Protein AF-A0A7S1GFB5-F1 (afdb_monomer_lite)

Secondary structure (DSSP, 8-state):
-------EEEEEEEETTEEEEEEEEE-SS-TT-EEEEEEEE---S-TTS-S--TT-HHHHHHHHHHHHHHHHHHHHHHHHHHHHHHHHHHHHIIIII--S-PPPPHHHHHHHHHTEEEEESTTT-HHHHHHHH---TT--S-HHHHHHHHTTSTTEEEEEEEETTEEEEEEEETTTTEEEEEEEEE-SSTT-EEEEEEEEEEETT---HHHHHHHHHHHHHHHHHHHHHHHHHT-

Radius of gyration: 27.04 Å; chains: 1; bounding box: 64×34×84 Å

Structure (mmCIF, N/CA/C/O backbone):
data_AF-A0A7S1GFB5-F1
#
_entry.id   AF-A0A7S1GFB5-F1
#
loop_
_atom_site.group_PDB
_atom_site.id
_atom_site.type_symbol
_atom_site.label_atom_id
_atom_site.label_alt_id
_atom_site.label_comp_id
_atom_site.label_asym_id
_atom_site.label_entity_id
_atom_site.label_seq_id
_atom_site.pdbx_PDB_ins_code
_atom_site.Cartn_x
_atom_site.Cartn_y
_atom_site.Cartn_z
_atom_site.occupancy
_atom_site.B_iso_or_equiv
_atom_site.auth_seq_id
_atom_site.auth_comp_id
_atom_site.auth_asym_id
_atom_site.auth_atom_id
_atom_site.pdbx_PDB_model_num
ATOM 1 N N . SER A 1 1 ? -39.099 -6.739 9.125 1.00 32.56 1 SER A N 1
ATOM 2 C CA . SER A 1 1 ? -38.400 -8.041 9.127 1.00 32.56 1 SER A CA 1
ATOM 3 C C . SER A 1 1 ? -36.912 -7.762 9.104 1.00 32.56 1 SER A C 1
ATOM 5 O O . SER A 1 1 ? -36.487 -6.934 8.312 1.00 32.56 1 SER A O 1
ATOM 7 N N . GLY A 1 2 ? -36.179 -8.351 10.050 1.00 38.94 2 GLY A N 1
ATOM 8 C CA . GLY A 1 2 ? -34.866 -7.896 10.505 1.00 38.94 2 GLY A CA 1
ATOM 9 C C . GLY A 1 2 ? -33.792 -7.782 9.428 1.00 38.94 2 GLY A C 1
ATOM 10 O O . GLY A 1 2 ? -33.440 -8.765 8.781 1.00 38.94 2 GLY A O 1
ATOM 11 N N . ALA A 1 3 ? -33.222 -6.587 9.313 1.00 33.38 3 ALA A N 1
ATOM 12 C CA . ALA A 1 3 ? -31.816 -6.455 8.985 1.00 33.38 3 ALA A CA 1
ATOM 13 C C . ALA A 1 3 ? -31.079 -6.647 10.313 1.00 33.38 3 ALA A C 1
ATOM 15 O O . ALA A 1 3 ? -31.252 -5.847 11.224 1.00 33.38 3 ALA A O 1
ATOM 16 N N . GLY A 1 4 ? -30.372 -7.767 10.473 1.00 39.41 4 GLY A N 1
ATOM 17 C CA . GLY A 1 4 ? -29.576 -8.019 11.669 1.00 39.41 4 GLY A CA 1
ATOM 18 C C . GLY A 1 4 ? -28.601 -6.867 11.878 1.00 39.41 4 GLY A C 1
ATOM 19 O O . GLY A 1 4 ? -27.673 -6.703 11.084 1.00 39.41 4 GLY A O 1
ATOM 20 N N . GLU A 1 5 ? -28.848 -6.073 12.917 1.00 49.50 5 GLU A N 1
ATOM 21 C CA . GLU A 1 5 ? -27.934 -5.064 13.432 1.00 49.50 5 GLU A CA 1
ATOM 22 C C . GLU A 1 5 ? -26.591 -5.748 13.655 1.00 49.50 5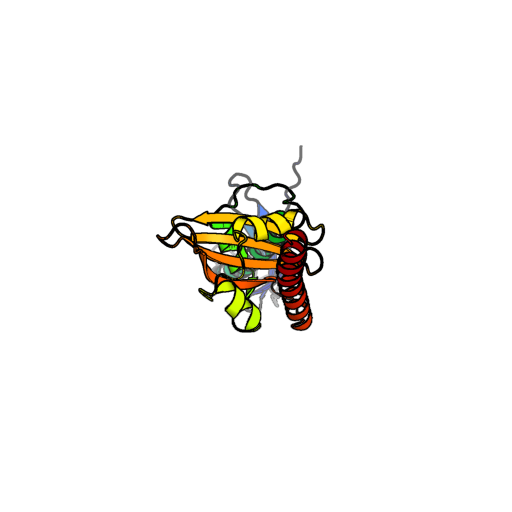 GLU A C 1
ATOM 24 O O . GLU A 1 5 ? -26.445 -6.636 14.501 1.00 49.50 5 GLU A O 1
ATOM 29 N N . LYS A 1 6 ? -25.601 -5.402 12.833 1.00 57.91 6 LYS A N 1
ATOM 30 C CA . LYS A 1 6 ? -24.241 -5.896 13.017 1.00 57.91 6 LYS A CA 1
ATOM 31 C C . LYS A 1 6 ? -23.632 -5.130 14.188 1.00 57.91 6 LYS A C 1
ATOM 33 O O . LYS A 1 6 ? -22.840 -4.216 13.995 1.00 57.91 6 LYS A O 1
ATOM 38 N N . VAL A 1 7 ? -24.048 -5.484 15.400 1.00 55.56 7 VAL A N 1
ATOM 39 C CA . VAL A 1 7 ? -23.370 -5.078 16.627 1.00 55.56 7 VAL A CA 1
ATOM 40 C C . VAL A 1 7 ? -22.075 -5.877 16.692 1.00 55.56 7 VAL A C 1
ATOM 42 O O . VAL A 1 7 ? -22.082 -7.104 16.814 1.00 55.56 7 VAL A O 1
ATOM 45 N N . PHE A 1 8 ? -20.947 -5.189 16.580 1.00 64.38 8 PHE A N 1
ATOM 46 C CA . PHE A 1 8 ? -19.630 -5.786 16.721 1.00 64.38 8 PHE A CA 1
ATOM 47 C C . PHE A 1 8 ? -19.174 -5.602 18.169 1.00 64.38 8 PHE A C 1
ATOM 49 O O . PHE A 1 8 ? -19.011 -4.484 18.660 1.00 64.38 8 PHE A O 1
ATOM 56 N N . ALA A 1 9 ? -18.974 -6.708 18.883 1.00 59.81 9 ALA A N 1
ATOM 57 C CA . ALA A 1 9 ? -18.383 -6.655 20.213 1.00 59.81 9 ALA A CA 1
ATOM 58 C C . ALA A 1 9 ? -16.900 -6.268 20.088 1.00 59.81 9 ALA A C 1
ATOM 60 O O . ALA A 1 9 ? -16.113 -7.006 19.497 1.00 59.81 9 ALA A O 1
ATOM 61 N N . CYS A 1 10 ? -16.512 -5.131 20.671 1.00 64.19 10 CYS A N 1
ATOM 62 C CA . CYS A 1 10 ? -15.117 -4.684 20.714 1.00 64.19 10 CYS A CA 1
ATOM 63 C C . CYS A 1 10 ? -14.318 -5.397 21.829 1.00 64.19 10 CYS A C 1
ATOM 65 O O . CYS A 1 10 ? -13.096 -5.274 21.906 1.00 64.19 10 CYS A O 1
ATOM 67 N N . GLY A 1 11 ? -15.002 -6.185 22.669 1.00 72.25 11 GLY A N 1
ATOM 68 C CA . GLY A 1 11 ? -14.407 -7.020 23.710 1.00 72.25 11 GLY A CA 1
ATOM 69 C C . GLY A 1 11 ? -14.382 -6.357 25.088 1.00 72.25 11 GLY A C 1
ATOM 70 O O . GLY A 1 11 ? -15.061 -5.361 25.339 1.00 72.25 11 GLY A O 1
ATOM 71 N N . LEU A 1 12 ? -13.626 -6.961 26.008 1.00 78.62 12 LEU A N 1
ATOM 72 C CA . LEU A 1 12 ? -13.413 -6.445 27.360 1.00 78.62 12 LEU A CA 1
ATOM 73 C C . LEU A 1 12 ? -12.183 -5.527 27.371 1.00 78.62 12 LEU A C 1
ATOM 75 O O . LEU A 1 12 ? -11.073 -5.981 27.094 1.00 78.62 12 LEU A O 1
ATOM 79 N N . LEU A 1 13 ? -12.370 -4.261 27.735 1.00 76.06 13 LEU A N 1
ATOM 80 C CA . LEU A 1 13 ? -11.308 -3.272 27.898 1.00 76.06 13 LEU A CA 1
ATOM 81 C C . LEU A 1 13 ? -11.118 -2.926 29.378 1.00 76.06 13 LEU A C 1
ATOM 83 O O . LEU A 1 13 ? -12.070 -2.880 30.159 1.00 76.06 13 LEU A O 1
ATOM 87 N N . LYS A 1 14 ? -9.867 -2.660 29.766 1.00 77.12 14 LYS A N 1
ATOM 88 C CA . LYS A 1 14 ? -9.547 -2.090 31.080 1.00 77.12 14 LYS A CA 1
ATOM 89 C C . LYS A 1 14 ? -9.455 -0.577 30.960 1.00 77.12 14 LYS A C 1
ATOM 91 O O . LYS A 1 14 ? -8.570 -0.075 30.275 1.00 77.12 14 LYS A O 1
ATOM 96 N N . ILE A 1 15 ? -10.347 0.133 31.640 1.00 72.31 15 ILE A N 1
ATOM 97 C CA . ILE A 1 15 ? -10.505 1.584 31.527 1.00 72.31 15 ILE A CA 1
ATOM 98 C C . ILE A 1 15 ? -10.449 2.183 32.924 1.00 72.31 15 ILE A C 1
ATOM 100 O O . ILE A 1 15 ? -11.293 1.871 33.756 1.00 72.31 15 ILE A O 1
ATOM 104 N N . ALA A 1 16 ? -9.414 2.979 33.210 1.00 70.81 16 ALA A N 1
ATOM 105 C CA . ALA A 1 16 ? -9.185 3.568 34.536 1.00 70.81 16 ALA A CA 1
ATOM 106 C C . ALA A 1 16 ? -9.268 2.547 35.702 1.00 70.81 16 ALA A C 1
ATOM 108 O O . ALA A 1 16 ? -9.750 2.848 36.788 1.00 70.81 16 ALA A O 1
ATOM 109 N N . GLY A 1 17 ? -8.818 1.305 35.470 1.00 71.38 17 GLY A N 1
ATOM 110 C CA . GLY A 1 17 ? -8.880 0.212 36.453 1.00 71.38 17 GLY A CA 1
ATOM 111 C C . GLY A 1 17 ? -10.217 -0.543 36.514 1.00 71.38 17 GLY A C 1
ATOM 112 O O . GLY A 1 17 ? -10.296 -1.569 37.189 1.00 71.38 17 GLY A O 1
ATOM 113 N N . LEU A 1 18 ? -11.236 -0.099 35.775 1.00 74.31 18 LEU A N 1
ATOM 114 C CA . LEU A 1 18 ? -12.535 -0.756 35.640 1.00 74.31 18 LEU A CA 1
ATOM 115 C C . LEU A 1 18 ? -12.542 -1.730 34.460 1.00 74.31 18 LEU A C 1
ATOM 117 O O . LEU A 1 18 ? -11.816 -1.554 33.480 1.00 74.31 18 LEU A O 1
ATOM 121 N N . SER A 1 19 ? -13.351 -2.783 34.570 1.00 81.62 19 SER A N 1
ATOM 122 C CA . SER A 1 19 ? -13.569 -3.738 33.481 1.00 81.62 19 SER A CA 1
ATOM 123 C C . SER A 1 19 ? -14.830 -3.339 32.725 1.00 81.62 19 SER A C 1
ATOM 125 O O . SER A 1 19 ? -15.936 -3.461 33.253 1.00 81.62 19 SER A O 1
ATOM 127 N N . CYS A 1 20 ? -14.645 -2.858 31.500 1.00 80.00 20 CYS A N 1
ATOM 128 C CA . CYS A 1 20 ? -15.711 -2.348 30.652 1.00 80.00 20 CYS A CA 1
ATOM 129 C C . CYS A 1 20 ? -15.860 -3.242 29.424 1.00 80.00 20 CYS A C 1
ATOM 131 O O . CYS A 1 20 ? -14.892 -3.486 28.705 1.00 80.00 20 CYS A O 1
ATOM 133 N N . GLN A 1 21 ? -17.066 -3.731 29.171 1.00 83.38 21 GLN A N 1
ATOM 134 C CA . GLN A 1 21 ? -17.395 -4.409 27.929 1.00 83.38 21 GLN A CA 1
ATOM 135 C C . GLN A 1 21 ? -17.927 -3.385 26.933 1.00 83.38 21 GLN A C 1
ATOM 137 O O . GLN A 1 21 ? -18.848 -2.637 27.254 1.00 83.38 21 GLN A O 1
ATOM 142 N N . VAL A 1 22 ? -17.324 -3.333 25.747 1.00 79.75 22 VAL A N 1
ATOM 143 C CA . VAL A 1 22 ? -17.649 -2.322 24.739 1.00 79.75 22 VAL A CA 1
ATOM 144 C C . VAL A 1 22 ? -18.284 -2.965 23.515 1.00 79.75 22 VAL A C 1
ATOM 146 O O . VAL A 1 22 ? -17.783 -3.962 22.984 1.00 79.75 22 VAL A O 1
ATOM 149 N N . PHE A 1 23 ? -19.369 -2.361 23.049 1.00 82.12 23 PHE A N 1
ATOM 150 C CA . PHE A 1 23 ? -20.106 -2.752 21.856 1.00 82.12 23 PHE A CA 1
ATOM 151 C C . PHE A 1 23 ? -20.138 -1.575 20.889 1.00 82.12 23 PHE A C 1
ATOM 153 O O . PHE A 1 23 ? -20.356 -0.441 21.307 1.00 82.12 23 PHE A O 1
ATOM 160 N N . VAL A 1 24 ? -19.911 -1.850 19.608 1.00 79.44 24 VAL A N 1
ATOM 161 C CA . VAL A 1 24 ? -19.966 -0.844 18.548 1.00 79.44 24 VAL A CA 1
ATOM 162 C C . VAL A 1 24 ? -21.021 -1.267 17.539 1.00 79.44 24 VAL A C 1
ATOM 164 O O . VAL A 1 24 ? -21.005 -2.405 17.065 1.00 79.44 24 VAL A O 1
ATOM 167 N N . ALA A 1 25 ? -21.926 -0.359 17.205 1.00 82.31 25 ALA A N 1
ATOM 168 C CA . ALA A 1 25 ? -22.934 -0.549 16.173 1.00 82.31 25 ALA A CA 1
ATOM 169 C C . ALA A 1 25 ? -22.821 0.556 15.119 1.00 82.31 25 ALA A C 1
ATOM 171 O O . ALA A 1 25 ? -22.315 1.645 15.392 1.00 82.31 25 ALA A O 1
ATOM 172 N N . ALA A 1 26 ? -23.270 0.271 13.900 1.00 79.94 26 ALA A N 1
ATOM 173 C CA . ALA A 1 26 ? -23.490 1.325 12.918 1.00 79.94 26 ALA A CA 1
ATOM 174 C C . ALA A 1 26 ? -24.717 2.140 13.339 1.00 79.94 26 ALA A C 1
ATOM 176 O O . ALA A 1 26 ? -25.721 1.551 13.736 1.00 79.94 26 ALA A O 1
ATOM 177 N N . HIS A 1 27 ? -24.635 3.467 13.247 1.00 81.00 27 HIS A N 1
ATOM 178 C CA . HIS A 1 27 ? -25.784 4.323 13.521 1.00 81.00 27 HIS A CA 1
ATOM 179 C C . HIS A 1 27 ? -26.875 4.081 12.469 1.00 81.00 27 HIS A C 1
ATOM 181 O O . HIS A 1 27 ? -26.584 4.029 11.274 1.00 81.00 27 HIS A O 1
ATOM 187 N N . GLU A 1 28 ? -28.135 3.965 12.890 1.00 75.00 28 GLU A N 1
ATOM 188 C CA . GLU A 1 28 ? -29.228 3.533 12.001 1.00 75.00 28 GLU A CA 1
ATOM 189 C C . GLU A 1 28 ? -29.488 4.482 10.821 1.00 75.00 28 GLU A C 1
ATOM 191 O O . GLU A 1 28 ? -29.970 4.060 9.771 1.00 75.00 28 GLU A O 1
ATOM 196 N N . THR A 1 29 ? -29.200 5.775 10.995 1.00 78.25 29 THR A N 1
ATOM 197 C CA . THR A 1 29 ? -29.567 6.827 10.028 1.00 78.25 29 THR A CA 1
ATOM 198 C C . THR A 1 29 ? -28.392 7.633 9.481 1.00 78.25 29 THR A C 1
ATOM 200 O O . THR A 1 29 ? -28.586 8.455 8.588 1.00 78.25 29 THR A O 1
ATOM 203 N N . ILE A 1 30 ? -27.180 7.433 10.008 1.00 78.31 30 ILE A N 1
ATOM 204 C CA . ILE A 1 30 ? -25.999 8.217 9.629 1.00 78.31 30 ILE A CA 1
ATOM 205 C C . ILE A 1 30 ? -24.889 7.238 9.265 1.00 78.31 30 ILE A C 1
ATOM 207 O O . ILE A 1 30 ? -24.228 6.691 10.142 1.00 78.31 30 ILE A O 1
ATOM 211 N N . ASP A 1 31 ? -24.653 7.065 7.967 1.00 73.12 31 ASP A N 1
ATOM 212 C CA . ASP A 1 31 ? -23.697 6.080 7.439 1.00 73.12 31 ASP A CA 1
ATOM 213 C C . ASP A 1 31 ? -22.255 6.287 7.931 1.00 73.12 31 ASP A C 1
ATOM 215 O O . ASP A 1 31 ? -21.464 5.347 7.989 1.00 73.12 31 ASP A O 1
ATOM 219 N N . SER A 1 32 ? -21.896 7.522 8.287 1.00 73.56 32 SER A N 1
ATOM 220 C CA . SER A 1 32 ? -20.567 7.879 8.790 1.00 73.56 32 SER A CA 1
ATOM 221 C C . SER A 1 32 ? -20.450 7.840 10.316 1.00 73.56 32 SER A C 1
ATOM 223 O O . SER A 1 32 ? -19.412 8.241 10.841 1.00 73.56 32 SER A O 1
ATOM 225 N N . ALA A 1 33 ? -21.500 7.431 11.035 1.00 76.38 33 ALA A N 1
ATOM 226 C CA . ALA A 1 33 ? -21.520 7.427 12.491 1.00 76.38 33 ALA A CA 1
ATOM 227 C C . ALA A 1 33 ? -21.548 6.007 13.061 1.00 76.38 33 ALA A C 1
ATOM 229 O O . ALA A 1 33 ? -22.158 5.083 12.520 1.00 76.38 33 ALA A O 1
ATOM 230 N N . LEU A 1 34 ? -20.878 5.862 14.199 1.00 77.00 34 LEU A N 1
ATOM 231 C CA . LEU A 1 34 ? -20.849 4.641 14.985 1.00 77.00 34 LEU A CA 1
ATOM 232 C C . LEU A 1 34 ? -21.398 4.943 16.373 1.00 77.00 34 LEU A C 1
ATOM 234 O O . LEU A 1 34 ? -21.048 5.955 16.982 1.00 77.00 34 LEU A O 1
ATOM 238 N N . GLU A 1 35 ? -22.235 4.047 16.870 1.00 80.56 35 GLU A N 1
ATOM 239 C CA . GLU A 1 35 ? -22.747 4.074 18.232 1.00 80.56 35 GLU A CA 1
ATOM 240 C C . GLU A 1 35 ? -21.880 3.185 19.114 1.00 80.56 35 GLU A C 1
ATOM 242 O O . GLU A 1 35 ? -21.547 2.055 18.748 1.00 80.56 35 GLU A O 1
ATOM 247 N N . VAL A 1 36 ? -21.504 3.698 20.284 1.00 77.62 36 VAL A N 1
ATOM 248 C CA . VAL A 1 36 ? -20.642 2.997 21.236 1.00 77.62 36 VAL A CA 1
ATOM 249 C C . VAL A 1 36 ? -21.407 2.793 22.534 1.00 77.62 36 VAL A C 1
ATOM 251 O O . VAL A 1 36 ? -21.746 3.752 23.223 1.00 77.62 36 VAL A O 1
ATOM 254 N N . PHE A 1 37 ? -21.635 1.533 22.892 1.00 80.12 37 PHE A N 1
ATOM 255 C CA . PHE A 1 37 ? -22.266 1.142 24.148 1.00 80.12 37 PHE A CA 1
ATOM 256 C C . PHE A 1 37 ? -21.216 0.564 25.089 1.00 80.12 37 PHE A C 1
ATOM 258 O O . PHE A 1 37 ? -20.415 -0.289 24.699 1.00 80.12 37 PHE A O 1
ATOM 265 N N . ILE A 1 38 ? -21.224 1.012 26.343 1.00 77.12 38 ILE A N 1
ATOM 266 C CA . ILE A 1 38 ? -20.243 0.601 27.348 1.00 77.12 38 ILE A CA 1
ATOM 267 C C . ILE A 1 38 ? -20.979 0.022 28.549 1.00 77.12 38 ILE A C 1
ATOM 269 O O . ILE A 1 38 ? -21.753 0.708 29.212 1.00 77.12 38 ILE A O 1
ATOM 273 N N . LEU A 1 39 ? -20.694 -1.238 28.857 1.00 79.06 39 LEU A N 1
ATOM 274 C CA . LEU A 1 39 ? -21.142 -1.899 30.072 1.00 79.06 39 LEU A CA 1
ATOM 275 C C . LEU A 1 39 ? -19.974 -1.967 31.056 1.00 79.06 39 LEU A C 1
ATOM 277 O O . LEU A 1 39 ? -19.050 -2.761 30.888 1.00 79.06 39 LEU A O 1
ATOM 281 N N . CYS A 1 40 ? -20.006 -1.133 32.090 1.00 75.00 40 CYS A N 1
ATOM 282 C CA . CYS A 1 40 ? -19.005 -1.142 33.151 1.00 75.00 40 CYS A CA 1
ATOM 283 C C . CYS A 1 40 ? -19.453 -2.051 34.300 1.00 75.00 40 CYS A C 1
ATOM 285 O O . CYS A 1 40 ? -20.526 -1.855 34.868 1.00 75.00 40 CYS A O 1
ATOM 287 N N . MET A 1 41 ? -18.622 -3.031 34.665 1.00 71.31 41 MET A N 1
ATOM 288 C CA . MET A 1 41 ? -18.843 -3.844 35.860 1.00 71.31 41 MET A CA 1
ATOM 289 C C . MET A 1 41 ? -17.943 -3.363 36.995 1.00 71.31 41 MET A C 1
ATOM 291 O O . MET A 1 41 ? -16.714 -3.397 36.890 1.00 71.31 41 MET A O 1
ATOM 295 N N . THR A 1 42 ? -18.550 -2.978 38.115 1.00 67.12 42 THR A N 1
ATOM 296 C CA . THR A 1 42 ? -17.840 -2.619 39.346 1.00 67.12 42 THR A CA 1
ATOM 297 C C . THR A 1 42 ? -18.156 -3.641 40.440 1.00 67.12 42 THR A C 1
ATOM 299 O O . THR A 1 42 ? -19.281 -4.125 40.563 1.00 67.12 42 THR A O 1
ATOM 302 N N . LYS A 1 43 ? -17.149 -4.034 41.231 1.00 60.91 43 LYS A N 1
ATOM 303 C CA . LYS A 1 43 ? -17.367 -4.884 42.410 1.00 60.91 43 LYS A CA 1
ATOM 304 C C . LYS A 1 43 ? -17.777 -3.988 43.575 1.00 60.91 43 LYS A C 1
ATOM 306 O O . LYS A 1 43 ? -16.923 -3.353 44.183 1.00 60.91 43 LYS A O 1
ATOM 311 N N . GLY A 1 44 ? -19.070 -3.930 43.874 1.00 53.53 44 GLY A N 1
ATOM 312 C CA . GLY A 1 44 ? -19.555 -3.356 45.127 1.00 53.53 44 GLY A CA 1
ATOM 313 C C . GLY A 1 44 ? -19.481 -4.391 46.251 1.00 53.53 44 GLY A C 1
ATOM 314 O O . GLY A 1 44 ? -19.992 -5.495 46.096 1.00 53.53 44 GLY A O 1
ATOM 315 N N . GLU A 1 45 ? -18.891 -4.044 47.398 1.00 47.75 45 GLU A N 1
ATOM 316 C CA . GLU A 1 45 ? -18.930 -4.889 48.610 1.00 47.75 45 GLU A CA 1
ATOM 317 C C . GLU A 1 45 ? -20.343 -4.999 49.220 1.00 47.75 45 GLU A C 1
ATOM 319 O O . GLU A 1 45 ? -20.580 -5.820 50.104 1.00 47.75 45 GLU A O 1
ATOM 324 N N . ARG A 1 46 ? -21.303 -4.190 48.749 1.00 41.19 46 ARG A N 1
ATOM 325 C CA . ARG A 1 46 ? -22.707 -4.202 49.174 1.00 41.19 46 ARG A CA 1
ATOM 326 C C . ARG A 1 46 ? -23.621 -4.040 47.965 1.00 41.19 46 ARG A C 1
ATOM 328 O O . ARG A 1 46 ? -23.628 -2.992 47.321 1.00 41.19 46 ARG A O 1
ATOM 335 N N . VAL A 1 47 ? -24.389 -5.089 47.682 1.00 41.81 47 VAL A N 1
ATOM 336 C CA . VAL A 1 47 ? -25.349 -5.169 46.568 1.00 41.81 47 VAL A CA 1
ATOM 337 C C . VAL A 1 47 ? -26.521 -4.186 46.755 1.00 41.81 47 VAL A C 1
ATOM 339 O O . VAL A 1 47 ? -27.095 -3.734 45.772 1.00 41.81 47 VAL A O 1
ATOM 342 N N . ASP A 1 48 ? -26.793 -3.748 47.991 1.00 39.56 48 ASP A N 1
ATOM 343 C CA . ASP A 1 48 ? -27.966 -2.922 48.331 1.00 39.56 48 ASP A CA 1
ATOM 344 C C . ASP A 1 48 ? -27.756 -1.395 48.259 1.00 39.56 48 ASP A C 1
ATOM 346 O O . ASP A 1 48 ? -28.695 -0.638 48.490 1.00 39.56 48 ASP A O 1
ATOM 350 N N . THR A 1 49 ? -26.553 -0.898 47.945 1.00 40.97 49 THR A N 1
ATOM 351 C CA . THR A 1 49 ? -26.260 0.559 47.964 1.00 40.97 49 THR A CA 1
ATOM 352 C C . THR A 1 49 ? -25.959 1.188 46.607 1.00 40.97 49 THR A C 1
ATOM 354 O O . THR A 1 49 ? -25.763 2.397 46.537 1.00 40.97 49 THR A O 1
ATOM 357 N N . TYR A 1 50 ? -25.963 0.409 45.526 1.00 44.00 50 TYR A N 1
ATOM 358 C CA . TYR A 1 50 ? -25.805 0.930 44.164 1.00 44.00 50 TYR A CA 1
ATOM 359 C C . TYR A 1 50 ? -26.986 0.528 43.277 1.00 44.00 50 TYR A C 1
ATOM 361 O O . TYR A 1 50 ? -26.820 0.111 42.136 1.00 44.00 50 TYR A O 1
ATOM 369 N N . VAL A 1 51 ? -28.210 0.726 43.773 1.00 45.91 51 VAL A N 1
ATOM 370 C CA . VAL A 1 51 ? -29.233 1.249 42.863 1.00 45.91 51 VAL A CA 1
ATOM 371 C C . VAL A 1 51 ? -28.728 2.646 42.531 1.00 45.91 51 VAL A C 1
ATOM 373 O O . VAL A 1 51 ? -28.698 3.499 43.416 1.00 45.91 51 VAL A O 1
ATOM 376 N N . ALA A 1 52 ? -28.179 2.841 41.332 1.00 50.56 52 ALA A N 1
ATOM 377 C CA . ALA A 1 52 ? -27.695 4.142 40.896 1.00 50.56 52 ALA A CA 1
ATOM 378 C C . ALA A 1 52 ? -28.861 5.131 41.000 1.00 50.56 52 ALA A C 1
ATOM 380 O O . ALA A 1 52 ? -29.762 5.136 40.167 1.00 50.56 52 ALA A O 1
ATOM 381 N N . VAL A 1 53 ? -28.889 5.905 42.085 1.00 51.91 53 VAL A N 1
ATOM 382 C CA . VAL A 1 53 ? -29.814 7.020 42.224 1.00 51.91 53 VAL A CA 1
ATOM 383 C C . VAL A 1 53 ? -29.412 7.998 41.131 1.00 51.91 53 VAL A C 1
ATOM 385 O O . VAL A 1 53 ? -28.272 8.469 41.112 1.00 51.91 53 VAL A O 1
ATOM 388 N N . GLU A 1 54 ? -30.319 8.235 40.191 1.00 56.53 54 GLU A N 1
ATOM 389 C CA . GLU A 1 54 ? -30.170 9.268 39.171 1.00 56.53 54 GLU A CA 1
ATOM 390 C C . GLU A 1 54 ? -29.790 10.594 39.863 1.00 56.53 54 GLU A C 1
ATOM 392 O O . GLU A 1 54 ? -30.413 10.976 40.856 1.00 56.53 54 GLU A O 1
ATOM 397 N N . GLY A 1 55 ? -28.704 11.240 39.422 1.00 59.22 55 GLY A N 1
ATOM 398 C CA . GLY A 1 55 ? -28.128 12.424 40.083 1.00 59.22 55 GLY A CA 1
ATOM 399 C C . GLY A 1 55 ? -27.053 12.149 41.149 1.00 59.22 55 GLY A C 1
ATOM 400 O O . GLY A 1 55 ? -26.629 13.062 41.862 1.00 59.22 55 GLY A O 1
ATOM 401 N N . SER A 1 56 ? -26.595 10.902 41.316 1.00 66.25 56 SER A N 1
ATOM 402 C CA . SER A 1 56 ? -25.440 10.608 42.173 1.00 66.25 56 SER A CA 1
ATOM 403 C C . SER A 1 56 ? -24.151 11.159 41.561 1.00 66.25 56 SER A C 1
ATOM 405 O O . SER A 1 56 ? -23.618 10.592 40.608 1.00 66.25 56 SER A O 1
ATOM 407 N N . LEU A 1 57 ? -23.576 12.186 42.194 1.00 68.94 57 LEU A N 1
ATOM 408 C CA . LEU A 1 57 ? -22.295 12.797 41.801 1.00 68.94 57 LEU A CA 1
ATOM 409 C C . LEU A 1 57 ? -21.147 11.783 41.648 1.00 68.94 57 LEU A C 1
ATOM 411 O O . LEU A 1 57 ? -20.202 12.010 40.897 1.00 68.94 57 LEU A O 1
ATOM 415 N N . PHE A 1 58 ? -21.184 10.672 42.389 1.00 70.12 58 PHE A N 1
ATOM 416 C CA . PHE A 1 58 ? -20.171 9.623 42.279 1.00 70.12 58 PHE A CA 1
ATOM 417 C C . PHE A 1 58 ? -20.377 8.757 41.031 1.00 70.12 58 PHE A C 1
ATOM 419 O O . PHE A 1 58 ? -19.404 8.429 40.355 1.00 70.12 58 PHE A O 1
ATOM 426 N N . ALA A 1 59 ? -21.629 8.410 40.718 1.00 67.19 59 ALA A N 1
ATOM 427 C CA . ALA A 1 59 ? -21.962 7.678 39.500 1.00 67.19 59 ALA A CA 1
ATOM 428 C C . ALA A 1 59 ? -21.679 8.534 38.259 1.00 67.19 59 ALA A C 1
ATOM 430 O O . ALA A 1 59 ? -21.042 8.043 37.336 1.00 67.19 59 ALA A O 1
ATOM 431 N N . GLU A 1 60 ? -22.047 9.819 38.286 1.00 71.75 60 GLU A N 1
ATOM 432 C CA . GLU A 1 60 ? -21.754 10.782 37.215 1.00 71.75 60 GLU A CA 1
ATOM 433 C C . GLU A 1 60 ? -20.250 10.879 36.938 1.00 71.75 60 GLU A C 1
ATOM 435 O O . GLU A 1 60 ? -19.824 10.671 35.809 1.00 71.75 60 GLU A O 1
ATOM 440 N N . ARG A 1 61 ? -19.415 11.046 37.973 1.00 74.12 61 ARG A N 1
ATOM 441 C CA . ARG A 1 61 ? -17.950 11.091 37.802 1.00 74.12 61 ARG A CA 1
ATOM 442 C C . ARG A 1 61 ? -17.358 9.800 37.237 1.00 74.12 61 ARG A C 1
ATOM 444 O O . ARG A 1 61 ? -16.401 9.857 36.470 1.00 74.12 61 ARG A O 1
ATOM 451 N N . ILE A 1 62 ? -17.876 8.636 37.636 1.00 75.38 62 ILE A N 1
ATOM 452 C CA . ILE A 1 62 ? -17.440 7.357 37.055 1.00 75.38 62 ILE A CA 1
ATOM 453 C C . ILE A 1 62 ? -17.860 7.282 35.589 1.00 75.38 62 ILE A C 1
ATOM 455 O O . ILE A 1 62 ? -17.050 6.873 34.761 1.00 75.38 62 ILE A O 1
ATOM 459 N N . CYS A 1 63 ? -19.092 7.679 35.270 1.00 75.06 63 CYS A N 1
ATOM 460 C CA . CYS A 1 63 ? -19.584 7.726 33.900 1.00 75.06 63 CYS A CA 1
ATOM 461 C C . CYS A 1 63 ? -18.725 8.649 33.032 1.00 75.06 63 CYS A C 1
ATOM 463 O O . CYS A 1 63 ? -18.306 8.205 31.970 1.00 75.06 63 CYS A O 1
ATOM 465 N N . ASP A 1 64 ? -18.384 9.853 33.497 1.00 78.06 64 ASP A N 1
ATOM 466 C CA . ASP A 1 64 ? -17.540 10.806 32.763 1.00 78.06 64 ASP A CA 1
ATOM 467 C C . ASP A 1 64 ? -16.167 10.207 32.434 1.00 78.06 64 ASP A C 1
ATOM 469 O O . ASP A 1 64 ? -15.739 10.196 31.279 1.00 78.06 64 ASP A O 1
ATOM 473 N N . VAL A 1 65 ? -15.499 9.624 33.438 1.00 79.25 65 VAL A N 1
ATOM 474 C CA . VAL A 1 65 ? -14.187 8.983 33.258 1.00 79.25 65 VAL A CA 1
ATOM 475 C C . VAL A 1 65 ? -14.290 7.776 32.328 1.00 79.25 65 VAL A C 1
ATOM 477 O O . VAL A 1 65 ? -13.458 7.594 31.442 1.00 79.25 65 VAL A O 1
ATOM 480 N N . VAL A 1 66 ? -15.300 6.923 32.502 1.00 76.75 66 VAL A N 1
ATOM 481 C CA . VAL A 1 66 ? -15.485 5.765 31.623 1.00 76.75 66 VAL A CA 1
ATOM 482 C C . VAL A 1 66 ? -15.756 6.226 30.195 1.00 76.75 66 VAL A C 1
ATOM 484 O O . VAL A 1 66 ? -15.158 5.665 29.281 1.00 76.75 66 VAL A O 1
ATOM 487 N N . LEU A 1 67 ? -16.593 7.242 29.988 1.00 77.56 67 LEU A N 1
ATOM 488 C CA . LEU A 1 67 ? -16.948 7.764 28.672 1.00 77.5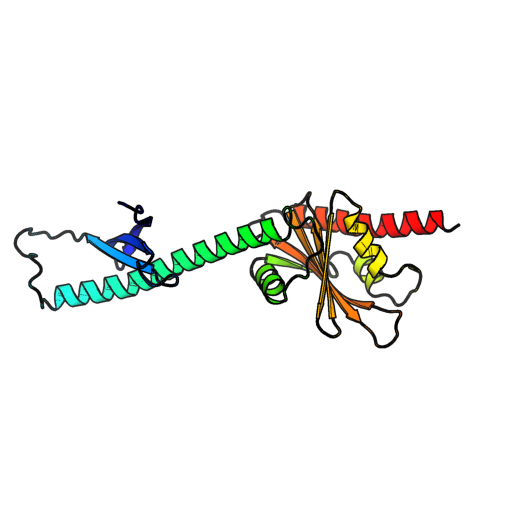6 67 LEU A CA 1
ATOM 489 C C . LEU A 1 67 ? -15.717 8.319 27.942 1.00 77.56 67 LEU A C 1
ATOM 491 O O . LEU A 1 67 ? -15.401 7.847 26.851 1.00 77.56 67 LEU A O 1
ATOM 495 N N . GLU A 1 68 ? -14.980 9.242 28.564 1.00 80.06 68 GLU A N 1
ATOM 496 C CA . GLU A 1 68 ? -13.810 9.898 27.960 1.00 80.06 68 GLU A CA 1
ATOM 497 C C . GLU A 1 68 ? -12.737 8.880 27.533 1.00 80.06 68 GLU A C 1
ATOM 499 O O . GLU A 1 68 ? -12.251 8.874 26.392 1.00 80.06 68 GLU A O 1
ATOM 504 N N . TYR A 1 69 ? -12.395 7.956 28.434 1.00 79.00 69 TYR A N 1
ATOM 505 C CA . TYR A 1 69 ? -11.375 6.950 28.153 1.00 79.00 69 TYR A CA 1
ATOM 506 C C . TYR A 1 69 ? -11.863 5.882 27.169 1.00 79.00 69 TYR A C 1
ATOM 508 O O . TYR A 1 69 ? -11.068 5.399 26.359 1.00 79.00 69 TYR A O 1
ATOM 516 N N . SER A 1 70 ? -13.147 5.508 27.212 1.00 76.50 70 SER A N 1
ATOM 517 C CA . SER A 1 70 ? -13.716 4.544 26.263 1.00 76.50 70 SER A CA 1
ATOM 518 C C . SER A 1 70 ? -13.744 5.108 24.856 1.00 76.50 70 SER A C 1
ATOM 520 O O . SER A 1 70 ? -13.324 4.408 23.941 1.00 76.50 70 SER A O 1
ATOM 522 N N . MET A 1 71 ? -14.169 6.362 24.676 1.00 78.50 71 MET A N 1
ATOM 523 C CA . MET A 1 71 ? -14.173 7.011 23.363 1.00 78.50 71 MET A CA 1
ATOM 524 C C . MET A 1 71 ? -12.772 7.004 22.755 1.00 78.50 71 MET A C 1
ATOM 526 O O . MET A 1 71 ? -12.587 6.510 21.646 1.00 78.50 71 MET A O 1
ATOM 530 N N . THR A 1 72 ? -11.768 7.422 23.529 1.00 81.75 72 THR A N 1
ATOM 531 C CA . THR A 1 72 ? -10.369 7.433 23.082 1.00 81.75 72 THR A CA 1
ATOM 532 C C . THR A 1 72 ? -9.859 6.028 22.736 1.00 81.75 72 THR A C 1
ATOM 534 O O . THR A 1 72 ? -9.148 5.833 21.748 1.00 81.75 72 THR A O 1
ATOM 537 N N . ALA A 1 73 ? -10.176 5.023 23.558 1.00 79.56 73 ALA A N 1
ATOM 538 C CA . ALA A 1 73 ? -9.739 3.648 23.325 1.00 79.56 73 ALA A CA 1
ATOM 539 C C . ALA A 1 73 ? -10.401 3.041 22.078 1.00 79.56 73 ALA A C 1
ATOM 541 O O . ALA A 1 73 ? -9.723 2.416 21.262 1.00 79.56 73 ALA A O 1
ATOM 542 N N . VAL A 1 74 ? -11.706 3.251 21.914 1.00 77.88 74 VAL A 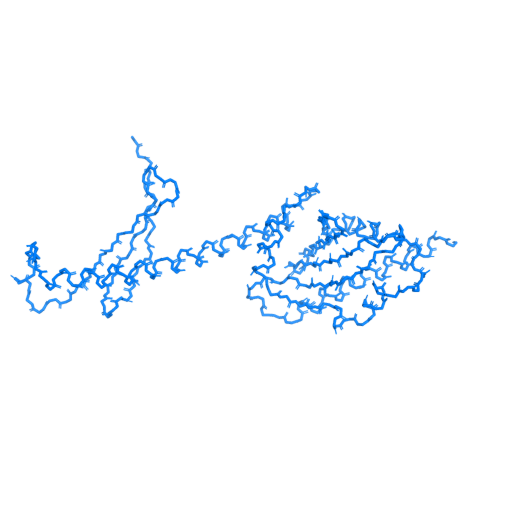N 1
ATOM 543 C CA . VAL A 1 74 ? -12.492 2.754 20.780 1.00 77.88 74 VAL A CA 1
ATOM 544 C C . VAL A 1 74 ? -12.067 3.431 19.486 1.00 77.88 74 VAL A C 1
ATOM 546 O O . VAL A 1 74 ? -11.819 2.740 18.502 1.00 77.88 74 VAL A O 1
ATOM 549 N N . GLU A 1 75 ? -11.890 4.752 19.492 1.00 83.12 75 GLU A N 1
ATOM 550 C CA . GLU A 1 75 ? -11.394 5.506 18.340 1.00 83.12 75 GLU A CA 1
ATOM 551 C C . GLU A 1 75 ? -10.034 4.980 17.873 1.00 83.12 75 GLU A C 1
ATOM 553 O O . GLU A 1 75 ? -9.843 4.732 16.682 1.00 83.12 75 GLU A O 1
ATOM 558 N N . LYS A 1 76 ? -9.102 4.724 18.801 1.00 82.81 76 LYS A N 1
ATOM 559 C CA . LYS A 1 76 ? -7.800 4.124 18.474 1.00 82.81 76 LYS A CA 1
ATOM 560 C C . LYS A 1 76 ? -7.947 2.754 17.819 1.00 82.81 76 LYS A C 1
ATOM 562 O O . LYS A 1 76 ? -7.285 2.489 16.817 1.00 82.81 76 LYS A O 1
ATOM 567 N N . VAL A 1 77 ? -8.807 1.890 18.362 1.00 81.50 77 VAL A N 1
ATOM 568 C CA . VAL A 1 77 ? -9.040 0.544 17.815 1.00 81.50 77 VAL A CA 1
ATOM 569 C C . VAL A 1 77 ? -9.664 0.618 16.421 1.00 81.50 77 VAL A C 1
ATOM 571 O O . VAL A 1 77 ? -9.186 -0.054 15.508 1.00 81.50 77 VAL A O 1
ATOM 574 N N . ILE A 1 78 ? -10.685 1.456 16.232 1.00 80.81 78 ILE A N 1
ATOM 575 C CA . ILE A 1 78 ? -11.367 1.628 14.944 1.00 80.81 78 ILE A CA 1
ATOM 576 C C . ILE A 1 78 ? -10.415 2.228 13.915 1.00 80.81 78 ILE A C 1
ATOM 578 O O . ILE A 1 78 ? -10.339 1.723 12.802 1.00 80.81 78 ILE A O 1
ATOM 582 N N . THR A 1 79 ? -9.646 3.251 14.283 1.00 82.75 79 THR A N 1
ATOM 583 C CA . THR A 1 79 ? -8.673 3.889 13.388 1.00 82.75 79 THR A CA 1
ATOM 584 C C . THR A 1 79 ? -7.595 2.898 12.961 1.00 82.75 79 THR A C 1
ATOM 586 O O . THR A 1 79 ? -7.279 2.801 11.776 1.00 82.75 79 THR A O 1
ATOM 589 N N . ALA A 1 80 ? -7.076 2.097 13.896 1.00 81.06 80 ALA A N 1
ATOM 590 C CA . ALA A 1 80 ? -6.115 1.043 13.585 1.00 81.06 80 ALA A CA 1
ATOM 591 C C . ALA A 1 80 ? -6.718 -0.031 12.663 1.00 81.06 80 ALA A C 1
ATOM 593 O O . ALA A 1 80 ? -6.079 -0.447 11.695 1.00 81.06 80 ALA A O 1
ATOM 594 N N . ALA A 1 81 ? -7.957 -0.460 12.922 1.00 81.44 81 ALA A N 1
ATOM 595 C CA . ALA A 1 81 ? -8.656 -1.429 12.085 1.00 81.44 81 ALA A CA 1
ATOM 596 C C . ALA A 1 81 ? -8.934 -0.876 10.679 1.00 81.44 81 ALA A C 1
ATOM 598 O O . ALA A 1 81 ? -8.641 -1.547 9.692 1.00 81.44 81 ALA A O 1
ATOM 599 N N . ALA A 1 82 ? -9.433 0.356 10.580 1.00 81.00 82 ALA A N 1
ATOM 600 C CA . ALA A 1 82 ? -9.717 1.038 9.324 1.00 81.00 82 ALA A CA 1
ATOM 601 C C . ALA A 1 82 ? -8.441 1.251 8.503 1.00 81.00 82 ALA A C 1
ATOM 603 O O . ALA A 1 82 ? -8.435 0.946 7.313 1.00 81.00 82 ALA A O 1
ATOM 604 N N . SER A 1 83 ? -7.351 1.695 9.137 1.00 80.31 83 SER A N 1
ATOM 605 C CA . SER A 1 83 ? -6.037 1.818 8.496 1.00 80.31 83 SER A CA 1
ATOM 606 C C . SER A 1 83 ? -5.555 0.466 7.964 1.00 80.31 83 SER A C 1
ATOM 608 O O . SER A 1 83 ? -5.219 0.340 6.788 1.00 80.31 83 SER A O 1
ATOM 610 N N . LYS A 1 84 ? -5.641 -0.597 8.775 1.00 81.25 84 LYS A N 1
ATOM 611 C CA . LYS A 1 84 ? -5.261 -1.952 8.355 1.00 81.25 84 LYS A CA 1
ATOM 612 C C . LYS A 1 84 ? -6.111 -2.465 7.191 1.00 81.25 84 LYS A C 1
ATOM 614 O O . LYS A 1 84 ? -5.573 -3.052 6.255 1.00 81.25 84 LYS A O 1
ATOM 619 N N . MET A 1 85 ? -7.425 -2.252 7.232 1.00 80.69 85 MET A N 1
ATOM 620 C CA . MET A 1 85 ? -8.336 -2.633 6.150 1.00 80.69 85 MET A CA 1
ATOM 621 C C . MET A 1 85 ? -8.045 -1.851 4.870 1.00 80.69 85 MET A C 1
ATOM 623 O O . MET A 1 85 ? -8.009 -2.449 3.796 1.00 80.69 85 MET A O 1
ATOM 627 N N . ARG A 1 86 ? -7.799 -0.541 4.982 1.00 79.94 86 ARG A N 1
ATOM 628 C CA . ARG A 1 86 ?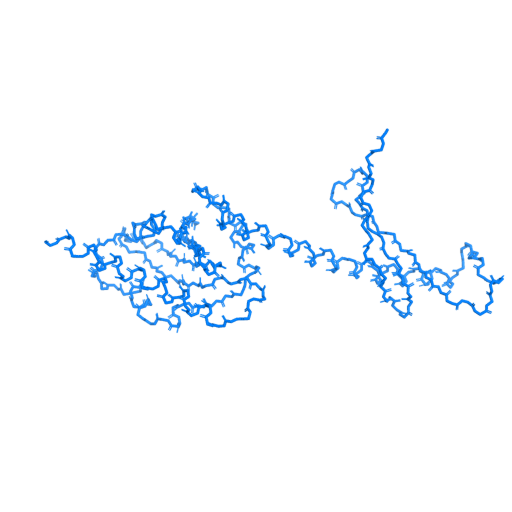 -7.439 0.319 3.852 1.00 79.94 86 ARG A CA 1
ATOM 629 C C . ARG A 1 86 ? -6.121 -0.120 3.230 1.00 79.94 86 ARG A C 1
ATOM 631 O O . ARG A 1 86 ? -6.077 -0.304 2.023 1.00 79.94 86 ARG A O 1
ATOM 638 N N . ASN A 1 87 ? -5.102 -0.390 4.043 1.00 81.75 87 ASN A N 1
ATOM 639 C CA . ASN A 1 87 ? -3.820 -0.924 3.593 1.00 81.75 87 ASN A CA 1
ATOM 640 C C . ASN A 1 87 ? -4.022 -2.246 2.823 1.00 81.75 87 ASN A C 1
ATOM 642 O O . ASN A 1 87 ? -3.658 -2.346 1.656 1.00 81.75 87 ASN A O 1
ATOM 646 N N . VAL A 1 88 ? -4.722 -3.230 3.403 1.00 82.75 88 VAL A N 1
ATOM 647 C CA . VAL A 1 88 ? -5.026 -4.496 2.705 1.00 82.75 88 VAL A CA 1
ATOM 648 C C . VAL A 1 88 ? -5.767 -4.260 1.385 1.00 82.75 88 VAL A C 1
ATOM 650 O O . VAL A 1 88 ? -5.441 -4.894 0.384 1.00 82.75 88 VAL A O 1
ATOM 653 N N . HIS A 1 89 ? -6.745 -3.353 1.370 1.00 82.06 89 HIS A N 1
ATOM 654 C CA . HIS A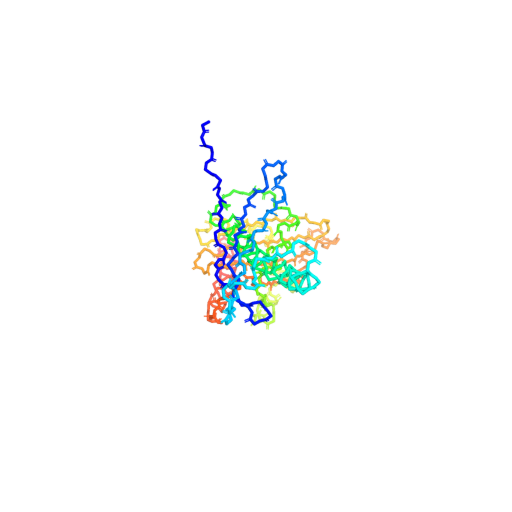 1 89 ? -7.496 -3.028 0.164 1.00 82.06 89 HIS A CA 1
ATOM 655 C C . HIS A 1 89 ? -6.618 -2.373 -0.908 1.00 82.06 89 HIS A C 1
ATOM 657 O O . HIS A 1 89 ? -6.690 -2.790 -2.058 1.00 82.06 89 HIS A O 1
ATOM 663 N N . LEU A 1 90 ? -5.776 -1.401 -0.544 1.00 81.38 90 LEU A N 1
ATOM 664 C CA . LEU A 1 90 ? -4.867 -0.706 -1.460 1.00 81.38 90 LEU A CA 1
ATOM 665 C C . LEU A 1 90 ? -3.896 -1.678 -2.124 1.00 81.38 90 LEU A C 1
ATOM 667 O O . LEU A 1 90 ? -3.792 -1.683 -3.344 1.00 81.38 90 LEU A O 1
ATOM 671 N N . TRP A 1 91 ? -3.258 -2.551 -1.345 1.00 81.44 91 TRP A N 1
ATOM 672 C CA . TRP A 1 91 ? -2.322 -3.548 -1.867 1.00 81.44 91 TRP A CA 1
ATOM 673 C C . TRP A 1 91 ? -2.999 -4.560 -2.792 1.00 81.44 91 TRP A C 1
ATOM 675 O O . TRP A 1 91 ? -2.495 -4.857 -3.872 1.00 81.44 91 TRP A O 1
ATOM 685 N N . LYS A 1 92 ? -4.186 -5.045 -2.412 1.00 79.62 92 LYS A N 1
ATOM 686 C CA . LYS A 1 92 ? -4.958 -5.968 -3.252 1.00 79.62 92 LYS A CA 1
ATOM 687 C C . LYS A 1 92 ? -5.379 -5.312 -4.569 1.00 79.62 92 LYS A C 1
ATOM 689 O O . LYS A 1 92 ? -5.258 -5.926 -5.630 1.00 79.62 92 LYS A O 1
ATOM 694 N N . ARG A 1 93 ? -5.855 -4.066 -4.468 1.00 77.62 93 ARG A N 1
ATOM 695 C CA . ARG A 1 93 ? -6.372 -3.274 -5.579 1.00 77.62 93 ARG A CA 1
ATOM 696 C C . ARG A 1 93 ? -5.254 -2.892 -6.536 1.00 77.62 93 ARG A C 1
ATOM 698 O O . ARG A 1 93 ? -5.352 -3.260 -7.689 1.00 77.62 93 ARG A O 1
ATOM 705 N N . LEU A 1 94 ? -4.200 -2.225 -6.072 1.00 76.31 94 LEU A N 1
ATOM 706 C CA . LEU A 1 94 ? -3.082 -1.768 -6.909 1.00 76.31 94 LEU A CA 1
ATOM 707 C C . LEU A 1 94 ? -2.178 -2.905 -7.404 1.00 76.31 94 LEU A C 1
ATOM 709 O O . LEU A 1 94 ? -1.489 -2.736 -8.403 1.00 76.31 94 LEU A O 1
ATOM 713 N N . GLY A 1 95 ? -2.176 -4.046 -6.711 1.00 74.69 95 GLY A N 1
ATOM 714 C CA . GLY A 1 95 ? -1.435 -5.236 -7.106 1.00 74.69 95 GLY A CA 1
ATOM 715 C C . GLY A 1 95 ? -2.260 -6.156 -8.007 1.00 74.69 95 GLY A C 1
ATOM 716 O O . GLY A 1 95 ? -2.507 -5.873 -9.174 1.00 74.69 95 GLY A O 1
ATOM 717 N N . SER A 1 96 ? -2.686 -7.295 -7.456 1.00 64.44 96 SER A N 1
ATOM 718 C CA . SER A 1 96 ? -3.275 -8.414 -8.213 1.00 64.44 96 SER A CA 1
ATOM 719 C C . SER A 1 96 ? -4.574 -8.115 -8.977 1.00 64.44 96 SER A C 1
ATOM 721 O O . SER A 1 96 ? -4.862 -8.802 -9.955 1.00 64.44 96 SER A O 1
ATOM 723 N N . GLU A 1 97 ? -5.378 -7.143 -8.530 1.00 66.00 97 GLU A N 1
ATOM 724 C CA . GLU A 1 97 ? -6.694 -6.854 -9.126 1.00 66.00 97 GLU A CA 1
ATOM 725 C C . GLU A 1 97 ? -6.651 -5.732 -10.176 1.00 66.00 97 GLU A C 1
ATOM 727 O O . GLU A 1 97 ? -7.537 -5.660 -11.030 1.00 66.00 97 GLU A O 1
ATOM 732 N N . PHE A 1 98 ? -5.613 -4.893 -10.177 1.00 65.06 98 PHE A N 1
ATOM 733 C CA . PHE A 1 98 ? -5.330 -3.949 -11.255 1.00 65.06 98 PHE A CA 1
ATOM 734 C C . PHE A 1 98 ? -4.571 -4.691 -12.363 1.00 65.06 98 PHE A C 1
ATOM 736 O O . PHE A 1 98 ? -3.352 -4.694 -12.430 1.00 65.06 98 PHE A O 1
ATOM 743 N N . ALA A 1 99 ? -5.302 -5.381 -13.239 1.00 54.28 99 ALA A N 1
ATOM 744 C CA . ALA A 1 99 ? -4.741 -5.960 -14.468 1.00 54.28 99 ALA A CA 1
ATOM 745 C C . ALA A 1 99 ? -4.916 -5.035 -15.690 1.00 54.28 99 ALA A C 1
ATOM 747 O O . ALA A 1 99 ? -4.605 -5.415 -16.816 1.00 54.28 99 ALA A O 1
ATOM 748 N N . THR A 1 100 ? -5.454 -3.830 -15.488 1.00 52.75 100 THR A N 1
ATOM 749 C CA . THR A 1 100 ? -5.789 -2.880 -16.554 1.00 52.75 100 THR A CA 1
ATOM 750 C C . THR A 1 100 ? -5.348 -1.480 -16.165 1.00 52.75 100 THR A C 1
ATOM 752 O O . THR A 1 100 ? -5.653 -1.027 -15.062 1.00 52.75 100 THR A O 1
ATOM 755 N N . THR A 1 101 ? -4.685 -0.795 -17.094 1.00 54.72 101 THR A N 1
ATOM 756 C CA . THR A 1 101 ? -4.187 0.581 -16.998 1.00 54.72 101 THR A CA 1
ATOM 757 C C . THR A 1 101 ? -5.350 1.559 -16.782 1.00 54.72 101 THR A C 1
ATOM 759 O O . THR A 1 101 ? -5.913 2.109 -17.724 1.00 54.72 101 THR A O 1
ATOM 762 N N . PHE A 1 102 ? -5.755 1.754 -15.528 1.00 56.19 102 PHE A N 1
ATOM 763 C CA . PHE A 1 102 ? -6.632 2.853 -15.126 1.00 56.19 102 PHE A CA 1
ATOM 764 C C . PHE A 1 102 ? -5.787 3.982 -14.535 1.00 56.19 102 PHE A C 1
ATOM 766 O O . PHE A 1 102 ? -4.803 3.700 -13.848 1.00 56.19 102 PHE A O 1
ATOM 773 N N . PRO A 1 103 ? -6.162 5.253 -14.760 1.00 61.38 103 PRO A N 1
ATOM 774 C CA . PRO A 1 103 ? -5.480 6.374 -14.133 1.00 61.38 103 PRO A CA 1
ATOM 775 C C . PRO A 1 103 ? -5.589 6.242 -12.612 1.00 61.38 103 PRO A C 1
ATOM 777 O O . PRO A 1 103 ? -6.692 6.242 -12.055 1.00 61.38 103 PRO A O 1
ATOM 780 N N . LEU A 1 104 ? -4.443 6.106 -11.941 1.00 71.62 104 LEU A N 1
ATOM 781 C CA . LEU A 1 104 ? -4.396 6.226 -10.490 1.00 71.62 104 LEU A CA 1
ATOM 782 C C . LEU A 1 104 ? -4.714 7.667 -10.092 1.00 71.62 104 LEU A C 1
ATOM 784 O O . LEU A 1 104 ? -4.334 8.606 -10.788 1.00 71.62 104 LEU A O 1
ATOM 788 N N . SER A 1 105 ? -5.404 7.855 -8.968 1.00 78.94 105 SER A N 1
ATOM 789 C CA . SER A 1 105 ? -5.546 9.187 -8.386 1.00 78.94 105 SER A CA 1
ATOM 790 C C . SER A 1 105 ? -4.351 9.500 -7.489 1.00 78.94 105 SER A C 1
ATOM 792 O O . SER A 1 105 ? -3.797 8.612 -6.839 1.00 78.94 105 SER A O 1
ATOM 794 N N . GLU A 1 106 ? -4.001 10.783 -7.402 1.00 80.44 106 GLU A N 1
ATOM 795 C CA . GLU A 1 106 ? -2.968 11.283 -6.486 1.00 80.44 106 GLU A CA 1
ATOM 796 C C . GLU A 1 106 ? -3.225 10.831 -5.040 1.00 80.44 106 GLU A C 1
ATOM 798 O O . GLU A 1 106 ? -2.321 10.369 -4.352 1.00 80.44 106 GLU A O 1
ATOM 803 N N . VAL A 1 107 ? -4.496 10.861 -4.622 1.00 82.81 107 VAL A N 1
ATOM 804 C CA . VAL A 1 107 ? -4.934 10.440 -3.285 1.00 82.81 107 VAL A CA 1
ATOM 805 C C . VAL A 1 107 ? -4.547 8.989 -2.996 1.00 82.81 107 VAL A C 1
ATOM 807 O O . VAL A 1 107 ? -4.032 8.701 -1.922 1.00 82.81 107 VAL A O 1
ATOM 810 N N . LEU A 1 108 ? -4.751 8.071 -3.948 1.00 80.81 108 LEU A N 1
ATOM 811 C CA . LEU A 1 108 ? -4.405 6.659 -3.755 1.00 80.81 108 LEU A CA 1
ATOM 812 C C . LEU A 1 108 ? -2.889 6.445 -3.680 1.00 80.81 108 LEU A C 1
ATOM 814 O O . LEU A 1 108 ? -2.435 5.589 -2.922 1.00 80.81 108 LEU A O 1
ATOM 818 N N . MET A 1 109 ? -2.111 7.224 -4.440 1.00 84.25 109 MET A N 1
ATOM 819 C CA . MET A 1 109 ? -0.649 7.180 -4.372 1.00 84.25 109 MET A CA 1
ATOM 820 C C . MET A 1 109 ? -0.120 7.653 -3.025 1.00 84.25 109 MET A C 1
ATOM 822 O O . MET A 1 109 ? 0.754 7.009 -2.442 1.00 84.25 109 MET A O 1
ATOM 826 N N . ASP A 1 110 ? -0.655 8.757 -2.516 1.00 86.69 110 ASP A N 1
ATOM 827 C CA . ASP A 1 110 ? -0.249 9.287 -1.220 1.00 86.69 110 ASP A CA 1
ATOM 828 C C . ASP A 1 110 ? -0.661 8.349 -0.083 1.00 86.69 110 ASP A C 1
ATOM 830 O O . ASP A 1 110 ? 0.132 8.109 0.829 1.00 86.69 110 ASP A O 1
ATOM 834 N N . GLU A 1 111 ? -1.848 7.741 -0.162 1.00 85.81 111 GLU A N 1
ATOM 835 C CA . GLU A 1 111 ? -2.272 6.713 0.792 1.00 85.81 111 GLU A CA 1
ATOM 836 C C . GLU A 1 111 ? -1.370 5.472 0.755 1.00 85.81 111 GLU A C 1
ATOM 838 O O . GLU A 1 111 ? -0.996 4.965 1.816 1.00 85.81 111 GLU A O 1
ATOM 843 N N . LEU A 1 112 ? -0.990 4.991 -0.438 1.00 85.62 112 LEU A N 1
ATOM 844 C CA . LEU A 1 112 ? -0.063 3.867 -0.576 1.00 85.62 112 LEU A CA 1
ATOM 845 C C . LEU A 1 112 ? 1.260 4.191 0.119 1.00 85.62 112 LEU A C 1
ATOM 847 O O . LEU A 1 112 ? 1.687 3.430 0.983 1.00 85.62 112 LEU A O 1
ATOM 851 N N . ARG A 1 113 ? 1.869 5.337 -0.202 1.00 87.25 113 ARG A N 1
ATOM 852 C CA . ARG A 1 113 ? 3.132 5.779 0.405 1.00 87.25 113 ARG A CA 1
ATOM 853 C C . ARG A 1 113 ? 3.006 5.867 1.926 1.00 87.25 113 ARG A C 1
ATOM 855 O O . ARG A 1 113 ? 3.810 5.281 2.634 1.00 87.25 113 ARG A O 1
ATOM 862 N N . GLN A 1 114 ? 1.958 6.492 2.459 1.00 85.38 114 GLN A N 1
ATOM 863 C CA . GLN A 1 114 ? 1.761 6.598 3.914 1.00 85.38 114 GLN A CA 1
ATOM 864 C C . GLN A 1 114 ? 1.665 5.245 4.636 1.00 85.38 114 GLN A C 1
ATOM 866 O O . GLN A 1 114 ? 2.033 5.159 5.803 1.00 85.38 114 GLN A O 1
ATOM 871 N N . CYS A 1 115 ? 1.188 4.201 3.956 1.00 81.12 115 CYS A N 1
ATOM 872 C CA . CYS A 1 115 ? 1.014 2.862 4.522 1.00 81.12 115 CYS A CA 1
ATOM 873 C C . CYS A 1 115 ? 2.227 1.935 4.316 1.00 81.12 115 CYS A C 1
ATOM 875 O O . CYS A 1 115 ? 2.134 0.736 4.612 1.00 81.12 115 CYS A O 1
ATOM 877 N N . CYS A 1 116 ? 3.322 2.450 3.749 1.00 84.00 116 CYS A N 1
ATOM 878 C CA . CYS A 1 116 ? 4.492 1.665 3.380 1.00 84.00 116 CYS A CA 1
ATOM 879 C C . CYS A 1 116 ? 5.739 2.052 4.176 1.00 84.00 116 CYS A C 1
ATOM 881 O O . CYS A 1 116 ? 5.994 3.215 4.493 1.00 84.00 116 CYS A O 1
ATOM 883 N N . HIS A 1 117 ? 6.587 1.057 4.416 1.00 83.94 117 HIS A N 1
ATOM 884 C CA . HIS A 1 117 ? 7.989 1.291 4.711 1.00 83.94 117 HIS A CA 1
ATOM 885 C C . HIS A 1 117 ? 8.740 1.538 3.399 1.00 83.94 117 HIS A C 1
ATOM 887 O O . HIS A 1 117 ? 8.539 0.812 2.427 1.00 83.94 117 HIS A O 1
ATOM 893 N N . HIS A 1 118 ? 9.597 2.557 3.371 1.00 85.44 118 HIS A N 1
ATOM 894 C CA . HIS A 1 118 ? 10.271 2.993 2.151 1.00 85.44 118 HIS A CA 1
ATOM 895 C C . HIS A 1 118 ? 11.759 2.696 2.230 1.00 85.44 118 HIS A C 1
ATOM 897 O O . HIS A 1 118 ? 12.401 3.032 3.225 1.00 85.44 118 HIS A O 1
ATOM 903 N N . ILE A 1 119 ? 12.306 2.144 1.153 1.00 84.69 119 ILE A N 1
ATOM 904 C CA . ILE A 1 119 ? 13.744 1.955 0.981 1.00 84.69 119 ILE A CA 1
ATOM 905 C C . ILE A 1 119 ? 14.154 2.633 -0.322 1.00 84.69 119 ILE A C 1
ATOM 907 O O . ILE A 1 119 ? 13.571 2.347 -1.366 1.00 84.69 119 ILE A O 1
ATOM 911 N N . ASP A 1 120 ? 15.130 3.536 -0.266 1.00 84.94 120 ASP A N 1
ATOM 912 C CA . ASP A 1 120 ? 15.650 4.191 -1.465 1.00 84.94 120 ASP A CA 1
ATOM 913 C C . ASP A 1 120 ? 16.610 3.258 -2.207 1.00 84.94 120 ASP A C 1
ATOM 915 O O . ASP A 1 120 ? 17.580 2.759 -1.639 1.00 84.94 120 ASP A O 1
ATOM 919 N N . MET A 1 121 ? 16.303 2.971 -3.469 1.00 80.31 121 MET A N 1
ATOM 920 C CA . MET A 1 121 ? 17.096 2.064 -4.294 1.00 80.31 121 MET A CA 1
ATOM 921 C C . MET A 1 121 ? 18.304 2.754 -4.903 1.00 80.31 121 MET A C 1
ATOM 923 O O . MET A 1 121 ? 19.314 2.093 -5.134 1.00 80.31 121 MET A O 1
ATOM 927 N N . MET A 1 122 ? 18.220 4.065 -5.151 1.00 78.19 122 MET A N 1
ATOM 928 C CA . MET A 1 122 ? 19.345 4.817 -5.712 1.00 78.19 122 MET A CA 1
ATOM 929 C C . MET A 1 122 ? 20.540 4.816 -4.753 1.00 78.19 122 MET A C 1
ATOM 931 O O . MET A 1 122 ? 21.678 4.778 -5.204 1.00 78.19 122 MET A O 1
ATOM 935 N N . ASP A 1 123 ? 20.281 4.764 -3.444 1.00 77.00 123 ASP A N 1
ATOM 936 C CA . ASP A 1 123 ? 21.318 4.685 -2.411 1.00 77.00 123 ASP A CA 1
ATOM 937 C C . ASP A 1 123 ? 21.952 3.286 -2.294 1.00 77.00 123 ASP A C 1
ATOM 939 O O . ASP A 1 123 ? 23.079 3.145 -1.817 1.00 77.00 123 ASP A O 1
ATOM 943 N N . ILE A 1 124 ? 21.226 2.235 -2.691 1.00 72.25 124 ILE A N 1
ATOM 944 C CA . ILE A 1 124 ? 21.626 0.833 -2.480 1.00 72.25 124 ILE A CA 1
ATOM 945 C C . ILE A 1 124 ? 22.272 0.231 -3.730 1.00 72.25 124 ILE A C 1
ATOM 947 O O . ILE A 1 124 ? 23.188 -0.582 -3.608 1.00 72.25 124 ILE A O 1
ATOM 951 N N . GLU A 1 125 ? 21.822 0.624 -4.922 1.00 75.75 125 GLU A N 1
ATOM 952 C CA . GLU A 1 125 ? 22.331 0.118 -6.195 1.00 75.75 125 GLU A CA 1
ATOM 953 C C . GLU A 1 125 ? 22.907 1.267 -7.045 1.00 75.75 125 GLU A C 1
ATOM 955 O O . GLU A 1 125 ? 22.201 1.867 -7.864 1.00 75.75 125 GLU A O 1
ATOM 960 N N . PRO A 1 126 ? 24.210 1.571 -6.900 1.00 75.56 126 PRO A N 1
ATOM 961 C CA . PRO A 1 126 ? 24.840 2.685 -7.603 1.00 75.56 126 PRO A CA 1
ATOM 962 C C . PRO A 1 126 ? 24.868 2.500 -9.126 1.00 75.56 126 PRO A C 1
ATOM 964 O O . PRO A 1 126 ? 24.937 3.489 -9.854 1.00 75.56 126 PRO A O 1
ATOM 967 N N . ARG A 1 127 ? 24.769 1.264 -9.643 1.00 75.50 127 ARG A N 1
ATOM 968 C CA . ARG A 1 127 ? 24.658 1.036 -11.096 1.00 75.50 127 ARG A CA 1
ATOM 969 C C . ARG A 1 127 ? 23.315 1.504 -11.637 1.00 75.50 127 ARG A C 1
ATOM 971 O O . ARG A 1 127 ? 23.265 2.054 -12.727 1.00 75.50 127 ARG A O 1
ATOM 978 N N . LEU A 1 128 ? 22.238 1.304 -10.876 1.00 76.88 128 LEU A N 1
ATOM 979 C CA . LEU A 1 128 ? 20.913 1.803 -11.232 1.00 76.88 128 LEU A CA 1
ATOM 980 C C . LEU A 1 128 ? 20.886 3.328 -11.165 1.00 76.88 128 LEU A C 1
ATOM 982 O O . LEU A 1 128 ? 20.324 3.967 -12.047 1.00 76.88 128 LEU A O 1
ATOM 986 N N . GLN A 1 129 ? 21.523 3.909 -10.145 1.00 77.75 129 GLN A N 1
ATOM 987 C CA . GLN A 1 129 ? 21.689 5.355 -10.066 1.00 77.75 129 GLN A CA 1
ATOM 988 C C . GLN A 1 129 ? 22.415 5.884 -11.307 1.00 77.75 129 GLN A C 1
ATOM 990 O O . GLN A 1 129 ? 21.881 6.765 -11.969 1.00 77.75 129 GLN A O 1
ATOM 995 N N . SER A 1 130 ? 23.572 5.321 -11.665 1.00 76.81 130 SER A N 1
ATOM 996 C CA . SER A 1 130 ? 24.312 5.680 -12.886 1.00 76.81 130 SER A CA 1
ATOM 997 C C . SER A 1 130 ? 23.431 5.545 -14.139 1.00 76.81 130 SER A C 1
ATOM 999 O O . SER A 1 130 ? 23.271 6.518 -14.868 1.00 76.81 130 SER A O 1
ATOM 1001 N N . LEU A 1 131 ? 22.718 4.425 -14.308 1.00 76.62 131 LEU A N 1
ATOM 1002 C CA . LEU A 1 131 ? 21.808 4.188 -15.439 1.00 76.62 131 LEU A CA 1
ATOM 1003 C C . LEU A 1 131 ? 20.694 5.240 -15.580 1.00 76.62 131 LEU A C 1
ATOM 1005 O O . LEU A 1 131 ? 20.305 5.594 -16.689 1.00 76.62 131 LEU A O 1
ATOM 1009 N N . LEU A 1 132 ? 20.136 5.690 -14.455 1.00 77.31 132 LEU A N 1
ATOM 1010 C CA . LEU A 1 132 ? 18.985 6.595 -14.412 1.00 77.31 132 LEU A CA 1
ATOM 1011 C C . LEU A 1 132 ? 19.368 8.077 -14.324 1.00 77.31 132 LEU A C 1
ATOM 1013 O O . LEU A 1 132 ? 18.511 8.937 -14.523 1.00 77.31 132 LEU A O 1
ATOM 1017 N N . THR A 1 133 ? 20.615 8.393 -13.972 1.00 70.31 133 THR A N 1
ATOM 1018 C CA . THR A 1 133 ? 21.065 9.778 -13.746 1.00 70.31 133 THR A CA 1
ATOM 1019 C C . THR A 1 133 ? 22.148 10.246 -14.702 1.00 70.31 133 THR A C 1
ATOM 1021 O O . THR A 1 133 ? 22.340 11.457 -14.812 1.00 70.31 133 THR A O 1
ATOM 1024 N N . GLU A 1 134 ? 22.847 9.349 -15.399 1.00 60.91 134 GLU A N 1
ATOM 1025 C CA . GLU A 1 134 ? 23.865 9.781 -16.347 1.00 60.91 134 GLU A CA 1
ATOM 1026 C C . GLU A 1 134 ? 23.263 10.343 -17.644 1.00 60.91 134 GLU A C 1
ATOM 1028 O O . GLU A 1 134 ? 22.371 9.773 -18.267 1.00 60.91 134 GLU A O 1
ATOM 1033 N N . GLU A 1 135 ? 23.844 11.459 -18.091 1.00 52.28 135 GLU A N 1
ATOM 1034 C CA . GLU A 1 135 ? 23.694 12.044 -19.432 1.00 52.28 135 GLU A CA 1
ATOM 1035 C C . GLU A 1 135 ? 24.412 11.218 -20.524 1.00 52.28 135 GLU A C 1
ATOM 1037 O O . GLU A 1 135 ? 24.487 11.629 -21.688 1.00 52.28 135 GLU A O 1
ATOM 1042 N N . THR A 1 136 ? 24.990 10.067 -20.164 1.00 48.91 136 THR A N 1
ATOM 1043 C CA . THR A 1 136 ? 25.648 9.145 -21.088 1.00 48.91 136 THR A CA 1
ATOM 1044 C C . THR A 1 136 ? 24.560 8.407 -21.870 1.00 48.91 136 THR A C 1
ATOM 1046 O O . THR A 1 136 ? 24.005 7.397 -21.458 1.00 48.91 136 THR A O 1
ATOM 1049 N N . ASN A 1 137 ? 24.212 8.988 -23.018 1.00 51.44 137 ASN A N 1
ATOM 1050 C CA . ASN A 1 137 ? 23.252 8.509 -24.018 1.00 51.44 137 ASN A CA 1
ATOM 1051 C C . ASN A 1 137 ? 23.596 7.117 -24.616 1.00 51.44 137 ASN A C 1
ATOM 1053 O O . ASN A 1 137 ? 23.654 6.974 -25.838 1.00 51.44 137 ASN A O 1
ATOM 1057 N N . GLU A 1 138 ? 23.868 6.088 -23.814 1.00 54.62 138 GLU A N 1
ATOM 1058 C CA . GLU A 1 138 ? 24.056 4.723 -24.321 1.00 54.62 138 GLU A CA 1
ATOM 1059 C C . GLU A 1 138 ? 22.712 4.019 -24.525 1.00 54.62 138 GLU A C 1
ATOM 1061 O O . GLU A 1 138 ? 22.539 3.286 -25.500 1.00 54.62 138 GLU A O 1
ATOM 1066 N N . ILE A 1 139 ? 21.717 4.310 -23.680 1.00 62.12 139 ILE A N 1
ATOM 1067 C CA . ILE A 1 139 ? 20.349 3.832 -23.889 1.00 62.12 139 ILE A CA 1
ATOM 1068 C C . ILE A 1 139 ? 19.670 4.735 -24.923 1.00 62.12 139 ILE A C 1
ATOM 1070 O O . ILE A 1 139 ? 19.221 5.836 -24.618 1.00 62.12 139 ILE A O 1
ATOM 1074 N N . GLN A 1 140 ? 19.568 4.249 -26.160 1.00 68.44 140 GLN A N 1
ATOM 1075 C CA . GLN A 1 140 ? 18.833 4.925 -27.241 1.00 68.44 140 GLN A CA 1
ATOM 1076 C C . GLN A 1 140 ? 17.308 4.737 -27.146 1.00 68.44 140 GLN A C 1
ATOM 1078 O O . GLN A 1 140 ? 16.564 5.267 -27.970 1.00 68.44 140 GLN A O 1
ATOM 1083 N N . ILE A 1 141 ? 16.841 3.979 -26.152 1.00 71.38 141 ILE A N 1
ATOM 1084 C CA . ILE A 1 141 ? 15.439 3.597 -25.990 1.00 71.38 141 ILE A CA 1
ATOM 1085 C C . ILE A 1 141 ? 14.741 4.556 -25.012 1.00 71.38 141 ILE A C 1
ATOM 1087 O O . ILE A 1 141 ? 15.252 4.793 -23.914 1.00 71.38 141 ILE A O 1
ATOM 1091 N N . PRO A 1 142 ? 13.552 5.087 -25.347 1.00 78.19 142 PRO A N 1
ATOM 1092 C CA . PRO A 1 142 ? 12.782 5.909 -24.423 1.00 78.19 142 PRO A CA 1
ATOM 1093 C C . PRO A 1 142 ? 12.391 5.140 -23.152 1.00 78.19 142 PRO A C 1
ATOM 1095 O O . PRO A 1 142 ? 11.851 4.036 -23.220 1.00 78.19 142 PRO A O 1
ATOM 1098 N N . TRP A 1 143 ? 12.551 5.762 -21.981 1.00 80.81 143 TRP A N 1
ATOM 1099 C CA . TRP A 1 143 ? 12.143 5.174 -20.695 1.00 80.81 143 TRP A CA 1
ATOM 1100 C C . TRP A 1 143 ? 10.668 4.765 -20.645 1.00 80.81 143 TRP A C 1
ATOM 1102 O O . TRP A 1 143 ? 10.326 3.759 -20.030 1.00 80.81 143 TRP A O 1
ATOM 1112 N N . ASP A 1 144 ? 9.801 5.493 -21.348 1.00 82.06 144 ASP A N 1
ATOM 1113 C CA . ASP A 1 144 ? 8.395 5.129 -21.518 1.00 82.06 144 ASP A CA 1
ATOM 1114 C C . ASP A 1 144 ? 8.220 3.725 -22.116 1.00 82.06 144 ASP A C 1
ATOM 1116 O O . ASP A 1 144 ? 7.280 3.016 -21.760 1.00 82.06 144 ASP A O 1
ATOM 1120 N N . GLU A 1 145 ? 9.091 3.322 -23.044 1.00 81.38 145 GLU A N 1
ATOM 1121 C CA . GLU A 1 145 ? 9.057 1.999 -23.672 1.00 81.38 145 GLU A CA 1
ATOM 1122 C C . GLU A 1 145 ? 9.607 0.925 -22.737 1.00 81.38 145 GLU A C 1
ATOM 1124 O O . GLU A 1 145 ? 8.986 -0.134 -22.601 1.00 81.38 145 GLU A O 1
ATOM 1129 N N . ILE A 1 146 ? 10.692 1.234 -22.020 1.00 81.75 146 ILE A N 1
ATOM 1130 C CA . ILE A 1 146 ? 11.262 0.360 -20.989 1.00 81.75 146 ILE A CA 1
ATOM 1131 C C . ILE A 1 146 ? 10.203 0.060 -19.925 1.00 81.75 146 ILE A C 1
ATOM 1133 O O . ILE A 1 146 ? 9.929 -1.104 -19.648 1.00 81.75 146 ILE A O 1
ATOM 1137 N N . PHE A 1 147 ? 9.526 1.067 -19.368 1.00 84.75 147 PHE A N 1
ATOM 1138 C CA . PHE A 1 147 ? 8.508 0.832 -18.340 1.00 84.75 147 PHE A CA 1
ATOM 1139 C C . PHE A 1 147 ? 7.261 0.125 -18.878 1.00 84.75 147 PHE A C 1
ATOM 1141 O O . PHE A 1 147 ? 6.736 -0.767 -18.217 1.00 84.75 147 PHE A O 1
ATOM 1148 N N . LYS A 1 148 ? 6.835 0.408 -20.117 1.00 82.88 148 LYS A N 1
ATOM 1149 C CA . LYS A 1 148 ? 5.766 -0.369 -20.775 1.00 82.88 148 LYS A CA 1
ATOM 1150 C C . LYS A 1 148 ? 6.138 -1.840 -20.983 1.00 82.88 148 LYS A C 1
ATOM 1152 O O . LYS A 1 148 ? 5.247 -2.683 -21.061 1.00 82.88 148 LYS A O 1
ATOM 1157 N N . SER A 1 149 ? 7.426 -2.174 -21.090 1.00 83.38 149 SER A N 1
ATOM 1158 C CA . SER A 1 149 ? 7.868 -3.567 -21.231 1.00 83.38 149 SER A CA 1
ATOM 1159 C C . SER A 1 149 ? 7.575 -4.408 -19.982 1.00 83.38 149 SER A C 1
ATOM 1161 O O . SER A 1 149 ? 7.327 -5.608 -20.110 1.00 83.38 149 SER A O 1
ATOM 1163 N N . PHE A 1 150 ? 7.506 -3.791 -18.796 1.00 83.50 150 PHE A N 1
ATOM 1164 C CA . PHE A 1 150 ? 7.179 -4.493 -17.552 1.00 83.50 150 PHE A CA 1
ATOM 1165 C C . PHE A 1 150 ? 5.784 -5.121 -17.600 1.00 83.50 150 PHE A C 1
ATOM 1167 O O . PHE A 1 150 ? 5.620 -6.238 -17.120 1.00 83.50 150 PHE A O 1
ATOM 1174 N N . ASP A 1 151 ? 4.810 -4.482 -18.256 1.00 78.19 151 ASP A N 1
ATOM 1175 C CA . ASP A 1 151 ? 3.463 -5.049 -18.434 1.00 78.19 151 ASP A CA 1
ATOM 1176 C C . ASP A 1 151 ? 3.437 -6.282 -19.352 1.00 78.19 151 ASP A C 1
ATOM 1178 O O . ASP A 1 151 ? 2.474 -7.050 -19.343 1.00 78.19 151 ASP A O 1
ATOM 1182 N N . ARG A 1 152 ? 4.487 -6.498 -20.157 1.00 81.06 152 ARG A N 1
ATOM 1183 C CA . ARG A 1 152 ? 4.630 -7.714 -20.974 1.00 81.06 152 ARG A CA 1
ATOM 1184 C C . ARG A 1 152 ? 5.161 -8.890 -20.156 1.00 81.06 152 ARG A C 1
ATOM 1186 O O . ARG A 1 152 ? 5.016 -10.036 -20.579 1.00 81.06 152 ARG A O 1
ATOM 1193 N N . SER A 1 153 ? 5.782 -8.622 -19.008 1.00 80.88 153 SER A N 1
ATOM 1194 C CA . SER A 1 153 ? 6.282 -9.653 -18.106 1.00 80.88 153 SER A CA 1
ATOM 1195 C C . SER A 1 153 ? 5.155 -10.161 -17.205 1.00 80.88 153 SER A C 1
ATOM 1197 O O . SER A 1 153 ? 4.438 -9.363 -16.609 1.00 80.88 153 SER A O 1
ATOM 1199 N N . PRO A 1 154 ? 5.007 -11.482 -17.004 1.00 80.19 154 PRO A N 1
ATOM 1200 C CA . PRO A 1 154 ? 4.028 -12.006 -16.054 1.00 80.19 154 PRO A CA 1
ATOM 1201 C C . PRO A 1 154 ? 4.382 -11.692 -14.591 1.00 80.19 154 PRO A C 1
ATOM 1203 O O . PRO A 1 154 ? 3.523 -11.859 -13.722 1.00 80.19 154 PRO A O 1
ATOM 1206 N N . LEU A 1 155 ? 5.627 -11.274 -14.325 1.00 81.56 155 LEU A N 1
ATOM 1207 C CA . LEU A 1 155 ? 6.161 -10.994 -12.989 1.00 81.56 155 LEU A CA 1
ATOM 1208 C C . LEU A 1 155 ? 5.816 -9.591 -12.490 1.00 81.56 155 LEU A C 1
ATOM 1210 O O . LEU A 1 155 ? 5.782 -9.367 -11.279 1.00 81.56 155 LEU A O 1
ATOM 1214 N N . PHE A 1 156 ? 5.551 -8.665 -13.410 1.00 84.00 156 PHE A N 1
ATOM 1215 C CA . PHE A 1 156 ? 5.397 -7.256 -13.093 1.00 84.00 156 PHE A CA 1
ATOM 1216 C C . PHE A 1 156 ? 4.066 -6.698 -13.587 1.00 84.00 156 PHE A C 1
ATOM 1218 O O . PHE A 1 156 ? 3.414 -7.248 -14.472 1.00 84.00 156 PHE A O 1
ATOM 1225 N N . HIS A 1 157 ? 3.667 -5.587 -12.986 1.00 83.50 157 HIS A N 1
ATOM 1226 C CA . HIS A 1 157 ? 2.650 -4.698 -13.526 1.00 83.50 157 HIS A CA 1
ATOM 1227 C C . HIS A 1 157 ? 3.136 -3.263 -13.363 1.00 83.50 157 HIS A C 1
ATOM 1229 O O . HIS A 1 157 ? 3.633 -2.916 -12.295 1.00 83.50 157 HIS A O 1
ATOM 1235 N N . CYS A 1 158 ? 3.027 -2.444 -14.403 1.00 85.56 158 CYS A N 1
ATOM 1236 C CA . CYS A 1 158 ? 3.465 -1.059 -14.378 1.00 85.56 158 CYS A CA 1
ATOM 1237 C C . CYS A 1 158 ? 2.274 -0.113 -14.524 1.00 85.56 158 CYS A C 1
ATOM 1239 O O . CYS A 1 158 ? 1.421 -0.265 -15.395 1.00 85.56 158 CYS A O 1
ATOM 1241 N N . ILE A 1 159 ? 2.230 0.901 -13.667 1.00 85.00 159 ILE A N 1
ATOM 1242 C CA . ILE A 1 159 ? 1.214 1.943 -13.689 1.00 85.00 159 ILE A CA 1
ATOM 1243 C C . ILE A 1 159 ? 1.914 3.284 -13.847 1.00 85.00 159 ILE A C 1
ATOM 1245 O O . ILE A 1 159 ? 2.830 3.607 -13.093 1.00 85.00 159 ILE A O 1
ATOM 1249 N N . ARG A 1 160 ? 1.459 4.082 -14.812 1.00 86.00 160 ARG A N 1
ATOM 1250 C CA . ARG A 1 160 ? 1.932 5.450 -15.029 1.00 86.00 160 ARG A CA 1
ATOM 1251 C C . ARG A 1 160 ? 0.944 6.459 -14.452 1.00 86.00 160 ARG A C 1
ATOM 1253 O O . ARG A 1 160 ? -0.263 6.338 -14.666 1.00 86.00 160 ARG A O 1
ATOM 1260 N N . PHE A 1 161 ? 1.466 7.471 -13.773 1.00 84.75 161 PHE A N 1
ATOM 1261 C CA . PHE A 1 161 ? 0.711 8.584 -13.216 1.00 84.75 161 PHE A CA 1
ATOM 1262 C C . PHE A 1 161 ? 1.445 9.910 -13.457 1.00 84.75 161 PHE A C 1
ATOM 1264 O O . PHE A 1 161 ? 2.508 10.154 -12.887 1.00 84.75 161 PHE A O 1
ATOM 1271 N N . ASP A 1 162 ? 0.848 10.784 -14.266 1.00 83.56 162 ASP A N 1
ATOM 1272 C CA . ASP A 1 162 ? 1.425 12.081 -14.629 1.00 83.56 162 ASP A CA 1
ATOM 1273 C C . ASP A 1 162 ? 0.823 13.188 -13.743 1.00 83.56 162 ASP A C 1
ATOM 1275 O O . ASP A 1 162 ? -0.401 13.318 -13.636 1.00 83.56 162 ASP A O 1
ATOM 1279 N N . ARG A 1 163 ? 1.678 13.998 -13.107 1.00 80.31 163 ARG A N 1
ATOM 1280 C CA . ARG A 1 163 ? 1.309 15.101 -12.208 1.00 80.31 163 ARG A CA 1
ATOM 1281 C C . ARG A 1 163 ? 2.080 16.370 -12.572 1.00 80.31 163 ARG A C 1
ATOM 1283 O O . ARG A 1 163 ? 3.159 16.637 -12.050 1.00 80.31 163 ARG A O 1
ATOM 1290 N N . GLY A 1 164 ? 1.485 17.198 -13.427 1.00 82.12 164 GLY A N 1
ATOM 1291 C CA . GLY A 1 164 ? 2.147 18.412 -13.908 1.00 82.12 164 GLY A CA 1
ATOM 1292 C C . GLY A 1 164 ? 3.386 18.052 -14.726 1.00 82.12 164 GLY A C 1
ATOM 1293 O O . GLY A 1 164 ? 3.250 17.413 -15.763 1.00 82.12 164 GLY A O 1
ATOM 1294 N N . GLU A 1 165 ? 4.565 18.447 -14.247 1.00 82.25 165 GLU A N 1
ATOM 1295 C CA . GLU A 1 165 ? 5.866 18.143 -14.870 1.00 82.25 165 GLU A CA 1
ATOM 1296 C C . GLU A 1 165 ? 6.497 16.840 -14.338 1.00 82.25 165 GLU A C 1
ATOM 1298 O O . GLU A 1 165 ? 7.509 16.377 -14.863 1.00 82.25 165 GLU A O 1
ATOM 1303 N N . GLU A 1 166 ? 5.900 16.218 -13.315 1.00 86.06 166 GLU A N 1
ATOM 1304 C CA . GLU A 1 166 ? 6.374 14.953 -12.752 1.00 86.06 166 GLU A CA 1
ATOM 1305 C C . GLU A 1 166 ? 5.658 13.756 -13.390 1.00 86.06 166 GLU A C 1
ATOM 1307 O O . GLU A 1 166 ? 4.428 13.703 -13.455 1.00 86.06 166 GLU A O 1
ATOM 1312 N N . ILE A 1 167 ? 6.428 12.752 -13.801 1.00 86.94 167 ILE A N 1
ATOM 1313 C CA . ILE A 1 167 ? 5.935 11.437 -14.211 1.00 86.94 167 ILE A CA 1
ATOM 1314 C C . ILE A 1 167 ? 6.299 10.443 -13.113 1.00 86.94 167 ILE A C 1
ATOM 1316 O O . ILE A 1 167 ? 7.479 10.210 -12.832 1.00 86.94 167 ILE A O 1
ATOM 1320 N N . ASN A 1 168 ? 5.278 9.831 -12.520 1.00 88.62 168 ASN A N 1
ATOM 1321 C CA . ASN A 1 168 ? 5.421 8.743 -11.566 1.00 88.62 168 ASN A CA 1
ATOM 1322 C C . ASN A 1 168 ? 5.149 7.403 -12.254 1.00 88.62 168 ASN A C 1
ATOM 1324 O O . ASN A 1 168 ? 4.125 7.229 -12.918 1.00 88.62 168 ASN A O 1
ATOM 1328 N N . TRP A 1 169 ? 6.029 6.436 -12.031 1.00 88.00 169 TRP A N 1
ATOM 1329 C CA . TRP A 1 169 ? 5.827 5.045 -12.404 1.00 88.00 169 TRP A CA 1
ATOM 1330 C C . TRP A 1 169 ? 5.774 4.193 -11.152 1.00 88.00 169 TRP A C 1
ATOM 1332 O O . TRP A 1 169 ? 6.633 4.293 -10.281 1.00 88.00 169 TRP A O 1
ATOM 1342 N N . VAL A 1 170 ? 4.771 3.331 -11.083 1.00 89.38 170 VAL A N 1
ATOM 1343 C CA . VAL A 1 170 ? 4.598 2.376 -9.998 1.00 89.38 170 VAL A CA 1
ATOM 1344 C C . VAL A 1 170 ? 4.669 0.988 -10.592 1.00 89.38 170 VAL A C 1
ATOM 1346 O O . VAL A 1 170 ? 3.782 0.583 -11.340 1.00 89.38 170 VAL A O 1
ATOM 1349 N N . VAL A 1 171 ? 5.734 0.263 -10.273 1.00 88.75 171 VAL A N 1
ATOM 1350 C CA . VAL A 1 171 ? 5.917 -1.119 -10.713 1.00 88.75 171 VAL A CA 1
ATOM 1351 C C . VAL A 1 171 ? 5.601 -2.049 -9.551 1.00 88.75 171 VAL A C 1
ATOM 1353 O O . VAL A 1 171 ? 6.279 -2.030 -8.531 1.00 88.75 171 VAL A O 1
ATOM 1356 N N . TYR A 1 172 ? 4.576 -2.876 -9.693 1.00 87.69 172 TYR A N 1
ATOM 1357 C CA . TYR A 1 172 ? 4.264 -3.946 -8.754 1.00 87.69 172 TYR A CA 1
ATOM 1358 C C . TYR A 1 172 ? 5.009 -5.226 -9.143 1.00 87.69 172 TYR A C 1
ATOM 1360 O O . TYR A 1 172 ? 4.849 -5.704 -10.267 1.00 87.69 172 TYR A O 1
ATOM 1368 N N . SER A 1 173 ? 5.792 -5.801 -8.225 1.00 87.00 173 SER A N 1
ATOM 1369 C CA . SER A 1 173 ? 6.357 -7.149 -8.377 1.00 87.00 173 SER A CA 1
ATOM 1370 C C . SER A 1 173 ? 5.445 -8.167 -7.703 1.00 87.00 173 SER A C 1
ATOM 1372 O O . SER A 1 173 ? 5.267 -8.152 -6.483 1.00 87.00 173 SER A O 1
ATOM 1374 N N . ARG A 1 174 ? 4.886 -9.079 -8.503 1.00 84.44 174 ARG A N 1
ATOM 1375 C CA . ARG A 1 174 ? 3.946 -10.107 -8.031 1.00 84.44 174 ARG A CA 1
ATOM 1376 C C . ARG A 1 174 ? 4.612 -11.179 -7.181 1.00 84.44 174 ARG A C 1
ATOM 1378 O O . ARG A 1 174 ? 3.962 -11.756 -6.319 1.00 84.44 174 ARG A O 1
ATOM 1385 N N . GLU A 1 175 ? 5.880 -11.474 -7.452 1.00 84.19 175 GLU A N 1
ATOM 1386 C CA . GLU A 1 175 ? 6.617 -12.539 -6.766 1.00 84.19 175 GLU A CA 1
ATOM 1387 C C . GLU A 1 175 ? 6.912 -12.173 -5.312 1.00 84.19 175 GLU A C 1
ATOM 1389 O O . GLU A 1 175 ? 6.768 -13.003 -4.416 1.00 84.19 175 GLU A O 1
ATOM 1394 N N . TYR A 1 176 ? 7.282 -10.914 -5.085 1.00 83.44 176 TYR A N 1
ATOM 1395 C CA . TYR A 1 176 ? 7.690 -10.425 -3.772 1.00 83.44 176 TYR A CA 1
ATOM 1396 C C . TYR A 1 176 ? 6.600 -9.622 -3.052 1.00 83.44 176 TYR A C 1
ATOM 1398 O O . TYR A 1 176 ? 6.799 -9.266 -1.895 1.00 83.44 176 TYR A O 1
ATOM 1406 N N . ASP A 1 177 ? 5.463 -9.359 -3.710 1.00 84.06 177 ASP A N 1
ATOM 1407 C CA . ASP A 1 177 ? 4.379 -8.498 -3.216 1.00 84.06 177 ASP A CA 1
ATOM 1408 C C . ASP A 1 177 ? 4.918 -7.136 -2.749 1.00 84.06 177 ASP A C 1
ATOM 1410 O O . ASP A 1 177 ? 4.766 -6.740 -1.593 1.00 84.06 177 ASP A O 1
ATOM 1414 N N . ILE A 1 178 ? 5.609 -6.437 -3.657 1.00 87.56 178 ILE A N 1
ATOM 1415 C CA . ILE A 1 178 ? 6.208 -5.117 -3.407 1.00 87.56 178 ILE A CA 1
ATOM 1416 C C . ILE A 1 178 ? 5.835 -4.118 -4.503 1.00 87.56 178 ILE A C 1
ATOM 1418 O O . ILE A 1 178 ? 5.624 -4.507 -5.655 1.00 87.56 178 ILE A O 1
ATOM 1422 N N . PHE A 1 179 ? 5.823 -2.827 -4.172 1.00 89.50 179 PHE A N 1
ATOM 1423 C CA . PHE A 1 179 ? 5.761 -1.763 -5.176 1.00 89.50 179 PHE A CA 1
ATOM 1424 C C . PHE A 1 179 ? 7.105 -1.053 -5.299 1.00 89.50 179 PHE A C 1
ATOM 1426 O O . PHE A 1 179 ? 7.844 -0.915 -4.327 1.00 89.50 179 PHE A O 1
ATOM 1433 N N . ILE A 1 180 ? 7.397 -0.573 -6.498 1.00 90.19 180 ILE A N 1
ATOM 1434 C CA . ILE A 1 180 ? 8.564 0.235 -6.823 1.00 90.19 180 ILE A CA 1
ATOM 1435 C C . ILE A 1 180 ? 8.037 1.568 -7.341 1.00 90.19 180 ILE A C 1
ATOM 1437 O O . ILE A 1 180 ? 7.395 1.611 -8.386 1.00 90.19 180 ILE A O 1
ATOM 1441 N N . ASP A 1 181 ? 8.263 2.632 -6.580 1.00 91.38 181 ASP A N 1
ATOM 1442 C CA . ASP A 1 181 ? 7.838 3.999 -6.878 1.00 91.38 181 ASP A CA 1
ATOM 1443 C C . ASP A 1 181 ? 9.000 4.766 -7.508 1.00 91.38 181 ASP A C 1
ATOM 1445 O O . ASP A 1 181 ? 10.056 4.943 -6.892 1.00 91.38 181 ASP A O 1
ATOM 1449 N N . ILE A 1 182 ? 8.809 5.198 -8.748 1.00 90.00 182 ILE A N 1
ATOM 1450 C CA . ILE A 1 182 ? 9.819 5.846 -9.578 1.00 90.00 182 ILE A CA 1
ATOM 1451 C C . ILE A 1 182 ? 9.291 7.216 -9.962 1.00 90.00 182 ILE A C 1
ATOM 1453 O O . ILE A 1 182 ? 8.276 7.324 -10.645 1.00 90.00 182 ILE A O 1
ATOM 1457 N N . VAL A 1 183 ? 9.995 8.266 -9.558 1.00 89.94 183 VAL A N 1
ATOM 1458 C CA . VAL A 1 183 ? 9.610 9.646 -9.855 1.00 89.94 183 VAL A CA 1
ATOM 1459 C C . VAL A 1 183 ? 10.629 10.248 -10.799 1.00 89.94 183 VAL A C 1
ATOM 1461 O O . VAL A 1 183 ? 11.825 10.298 -10.498 1.00 89.94 183 VAL A O 1
ATOM 1464 N N . SER A 1 184 ? 10.139 10.738 -11.927 1.00 88.06 184 SER A N 1
ATOM 1465 C CA . SER A 1 184 ? 10.921 11.479 -12.907 1.00 88.06 184 SER A CA 1
ATOM 1466 C C . SER A 1 184 ? 10.294 12.836 -13.178 1.00 88.06 184 SER A C 1
ATOM 1468 O O . SER A 1 184 ? 9.092 13.018 -13.010 1.00 88.06 184 SER A O 1
ATOM 1470 N N . GLU A 1 185 ? 11.115 13.790 -13.583 1.00 84.25 185 GLU A N 1
ATOM 1471 C CA . GLU A 1 185 ? 10.681 15.110 -14.023 1.00 84.25 185 GLU A CA 1
ATOM 1472 C C . GLU A 1 185 ? 10.950 15.235 -15.522 1.00 84.25 185 GLU A C 1
ATOM 1474 O O . GLU A 1 185 ? 12.036 14.874 -15.998 1.00 84.25 185 GLU A O 1
ATOM 1479 N N . GLN A 1 186 ? 9.956 15.714 -16.272 1.00 71.00 186 GLN A N 1
ATOM 1480 C CA . GLN A 1 186 ? 10.157 16.065 -17.671 1.00 71.00 186 GLN A CA 1
ATOM 1481 C C . GLN A 1 186 ? 11.060 17.292 -17.737 1.00 71.00 186 GLN A C 1
ATOM 1483 O O . GLN A 1 186 ? 10.692 18.374 -17.283 1.00 71.00 186 GLN A O 1
ATOM 1488 N N . SER A 1 187 ? 12.248 17.137 -18.320 1.00 63.72 187 SER A N 1
ATOM 1489 C CA . SER A 1 187 ? 13.075 18.298 -18.626 1.00 63.72 187 SER A CA 1
ATOM 1490 C C . SER A 1 187 ? 12.527 19.040 -19.852 1.00 63.72 187 SER A C 1
ATOM 1492 O O . SER A 1 187 ? 11.833 18.485 -20.706 1.00 63.72 187 SER A O 1
ATOM 1494 N N . SER A 1 188 ? 12.842 20.332 -19.949 1.00 53.38 188 SER A N 1
ATOM 1495 C CA . SER A 1 188 ? 12.446 21.183 -21.078 1.00 53.38 188 SER A CA 1
ATOM 1496 C C . SER A 1 188 ? 13.112 20.789 -22.407 1.00 53.38 188 SER A C 1
ATOM 1498 O O . SER A 1 188 ? 12.681 21.253 -23.466 1.00 53.38 188 SER A O 1
ATOM 1500 N N . SER A 1 189 ? 14.123 19.912 -22.386 1.00 54.38 189 SER A N 1
ATOM 1501 C CA . SER A 1 189 ? 14.632 19.212 -23.564 1.00 54.38 189 SER A CA 1
ATOM 1502 C C . SER A 1 189 ? 13.882 17.882 -23.715 1.00 54.38 189 SER A C 1
ATOM 1504 O O . SER A 1 189 ? 13.942 17.005 -22.863 1.00 54.38 189 SER A O 1
ATOM 1506 N N . MET A 1 190 ? 13.157 17.716 -24.826 1.00 49.22 190 MET A N 1
ATOM 1507 C CA . MET A 1 190 ? 12.194 16.623 -25.073 1.00 49.22 190 MET A CA 1
ATOM 1508 C C . MET A 1 190 ? 12.743 15.178 -25.053 1.00 49.22 190 MET A C 1
ATOM 1510 O O . MET A 1 190 ? 12.042 14.253 -25.452 1.00 49.22 190 MET A O 1
ATOM 1514 N N . THR A 1 191 ? 13.980 14.953 -24.622 1.00 53.00 191 THR A N 1
ATOM 1515 C CA . THR A 1 191 ? 14.659 13.655 -24.703 1.00 53.00 191 THR A CA 1
ATOM 1516 C C . THR A 1 191 ? 15.244 13.166 -23.383 1.00 53.00 191 THR A C 1
ATOM 1518 O O . THR A 1 191 ? 15.770 12.059 -23.357 1.00 53.00 191 THR A O 1
ATOM 1521 N N . GLN A 1 192 ? 15.170 13.934 -22.290 1.00 61.00 192 GLN A N 1
ATOM 1522 C CA . GLN A 1 192 ? 15.776 13.529 -21.017 1.00 61.00 192 GLN A CA 1
ATOM 1523 C C . GLN A 1 192 ? 14.762 13.592 -19.872 1.00 61.00 192 GLN A C 1
ATOM 1525 O O . GLN A 1 192 ? 14.327 14.668 -19.460 1.00 61.00 192 GLN A O 1
ATOM 1530 N N . ASN A 1 193 ? 14.397 12.417 -19.353 1.00 68.12 193 ASN A N 1
ATOM 1531 C CA . ASN A 1 193 ? 13.698 12.289 -18.078 1.00 68.12 193 ASN A CA 1
ATOM 1532 C C . ASN A 1 193 ? 14.748 12.309 -16.970 1.00 68.12 193 ASN A C 1
ATOM 1534 O O . ASN A 1 193 ? 15.632 11.453 -16.952 1.00 68.12 193 ASN A O 1
ATOM 1538 N N . HIS A 1 194 ? 14.648 13.260 -16.044 1.00 76.00 194 HIS A N 1
ATOM 1539 C CA . HIS A 1 194 ? 15.520 13.265 -14.877 1.00 76.00 194 HIS A CA 1
ATOM 1540 C C . HIS A 1 194 ? 14.862 12.464 -13.754 1.00 76.00 194 HIS A C 1
ATOM 1542 O O . HIS A 1 194 ? 13.838 12.878 -13.207 1.00 76.00 194 HIS A O 1
ATOM 1548 N N . PHE A 1 195 ? 15.424 11.302 -13.417 1.00 83.00 195 PHE A N 1
ATOM 1549 C CA . PHE A 1 195 ? 14.910 10.470 -12.331 1.00 83.00 195 PHE A CA 1
ATOM 1550 C C . PHE A 1 195 ? 15.358 11.031 -10.987 1.00 83.00 195 PHE A C 1
ATOM 1552 O O . PHE A 1 195 ? 16.536 11.009 -10.638 1.00 83.00 195 PHE A O 1
ATOM 1559 N N . ARG A 1 196 ? 14.391 11.525 -10.215 1.00 82.31 196 ARG A N 1
ATOM 1560 C CA . ARG A 1 196 ? 14.628 12.104 -8.890 1.00 82.31 196 ARG A CA 1
ATOM 1561 C C . ARG A 1 196 ? 14.698 11.045 -7.799 1.00 82.31 196 ARG A C 1
ATOM 1563 O O . ARG A 1 196 ? 15.281 11.293 -6.746 1.00 82.31 196 ARG A O 1
ATOM 1570 N N . ARG A 1 197 ? 13.991 9.928 -7.985 1.00 87.06 197 ARG A N 1
ATOM 1571 C CA . ARG A 1 197 ? 13.727 8.976 -6.905 1.00 87.06 197 ARG A CA 1
ATOM 1572 C C . ARG A 1 197 ? 13.331 7.610 -7.441 1.00 87.06 197 ARG A C 1
ATOM 1574 O O . ARG A 1 197 ? 12.462 7.530 -8.304 1.00 87.06 197 ARG A O 1
ATOM 1581 N N . VAL A 1 198 ? 13.893 6.558 -6.851 1.00 89.31 198 VAL A N 1
ATOM 1582 C CA . VAL A 1 198 ? 13.466 5.167 -7.052 1.00 89.31 198 VAL A CA 1
ATOM 1583 C C . VAL A 1 198 ? 13.391 4.487 -5.700 1.00 89.31 198 VAL A C 1
ATOM 1585 O O . VAL A 1 198 ? 14.400 4.381 -5.010 1.00 89.31 198 VAL A O 1
ATOM 1588 N N . ARG A 1 199 ? 12.207 4.032 -5.295 1.00 90.88 199 ARG A N 1
ATOM 1589 C CA . ARG A 1 199 ? 11.987 3.483 -3.955 1.00 90.88 199 ARG A CA 1
ATOM 1590 C C . ARG A 1 199 ? 11.228 2.182 -3.980 1.00 90.88 199 ARG A C 1
ATOM 1592 O O . ARG A 1 199 ? 10.237 2.062 -4.686 1.00 90.88 199 ARG A O 1
ATOM 1599 N N . LEU A 1 200 ? 11.619 1.267 -3.105 1.00 89.12 200 LEU A N 1
ATOM 1600 C CA . LEU A 1 200 ? 10.778 0.143 -2.725 1.00 89.12 200 LEU A CA 1
ATOM 1601 C C . LEU A 1 200 ? 9.767 0.610 -1.684 1.00 89.12 200 LEU A C 1
ATOM 1603 O O . LEU A 1 200 ? 10.145 1.156 -0.645 1.00 89.12 200 LEU A O 1
ATOM 1607 N N . LEU A 1 201 ? 8.492 0.361 -1.954 1.00 89.50 201 LEU A N 1
ATOM 1608 C CA . LEU A 1 201 ? 7.406 0.469 -0.997 1.00 89.50 201 LEU A CA 1
ATOM 1609 C C . LEU A 1 201 ? 7.077 -0.940 -0.509 1.00 89.50 201 LEU A C 1
ATOM 1611 O O . LEU A 1 201 ? 6.663 -1.805 -1.283 1.00 89.50 201 LEU A O 1
ATOM 1615 N N . LEU A 1 202 ? 7.289 -1.163 0.781 1.00 86.19 202 LEU A N 1
ATOM 1616 C CA . LEU A 1 202 ? 7.074 -2.436 1.455 1.00 86.19 202 LEU A CA 1
ATOM 1617 C C . LEU A 1 202 ? 5.901 -2.305 2.414 1.00 86.19 202 LEU A C 1
ATOM 1619 O O . LEU A 1 202 ? 5.767 -1.301 3.116 1.00 86.19 202 LEU A O 1
ATOM 1623 N N . LYS A 1 203 ? 5.075 -3.341 2.506 1.00 82.56 203 LYS A N 1
ATOM 1624 C CA . LYS A 1 203 ? 3.977 -3.359 3.467 1.00 82.56 203 LYS A CA 1
ATOM 1625 C C . LYS A 1 203 ? 4.523 -3.343 4.898 1.00 82.56 203 LYS A C 1
ATOM 1627 O O . LYS A 1 203 ? 5.452 -4.083 5.231 1.00 82.56 203 LYS A O 1
ATOM 1632 N N . GLU A 1 204 ? 3.928 -2.520 5.761 1.00 69.25 204 GLU A N 1
ATOM 1633 C CA . GLU A 1 204 ? 4.242 -2.524 7.192 1.00 69.25 204 GLU A CA 1
ATOM 1634 C C . GLU A 1 204 ? 4.091 -3.947 7.760 1.00 69.25 204 GLU A C 1
ATOM 1636 O O . GLU A 1 204 ? 3.066 -4.603 7.544 1.00 69.25 204 GLU A O 1
ATOM 1641 N N . ASN A 1 205 ? 5.105 -4.403 8.506 1.00 64.38 205 ASN A N 1
ATOM 1642 C CA . ASN A 1 205 ? 5.286 -5.748 9.086 1.00 64.38 205 ASN A CA 1
ATOM 1643 C C . ASN A 1 205 ? 6.041 -6.797 8.245 1.00 64.38 205 ASN A C 1
ATOM 1645 O O . ASN A 1 205 ? 6.160 -7.933 8.707 1.00 64.38 205 ASN A O 1
ATOM 1649 N N . PHE A 1 206 ? 6.614 -6.464 7.083 1.00 61.81 206 PHE A N 1
ATOM 1650 C CA . PHE A 1 206 ? 7.595 -7.362 6.460 1.00 61.81 206 PHE A CA 1
ATOM 1651 C C . PHE A 1 206 ? 8.927 -7.319 7.217 1.00 61.81 206 PHE A C 1
ATOM 1653 O O . PHE A 1 206 ? 9.733 -6.402 7.069 1.00 61.81 206 PHE A O 1
ATOM 1660 N N . GLY A 1 207 ? 9.163 -8.332 8.048 1.00 56.91 207 GLY A N 1
ATOM 1661 C CA . GLY A 1 207 ? 10.495 -8.644 8.542 1.00 56.91 207 GLY A CA 1
ATOM 1662 C C . GLY A 1 207 ? 11.213 -9.501 7.514 1.00 56.91 207 GLY A C 1
ATOM 1663 O O . GLY A 1 207 ? 11.035 -10.703 7.557 1.00 56.91 207 GLY A O 1
ATOM 1664 N N . GLU A 1 208 ? 11.970 -8.893 6.596 1.00 63.25 208 GLU A N 1
ATOM 1665 C CA . GLU A 1 208 ? 13.103 -9.514 5.887 1.00 63.25 208 GLU A CA 1
ATOM 1666 C C . GLU A 1 208 ? 13.712 -8.506 4.896 1.00 63.25 208 GLU A C 1
ATOM 1668 O O . GLU A 1 208 ? 13.236 -8.331 3.777 1.00 63.25 208 GLU A O 1
ATOM 1673 N N . GLN A 1 209 ? 14.827 -7.872 5.283 1.00 64.19 209 GLN A N 1
ATOM 1674 C CA . GLN A 1 209 ? 15.685 -7.100 4.364 1.00 64.19 209 GLN A CA 1
ATOM 1675 C C . GLN A 1 209 ? 16.077 -7.914 3.114 1.00 64.19 209 GLN A C 1
ATOM 1677 O O . GLN A 1 209 ? 16.324 -7.348 2.053 1.00 64.19 209 GLN A O 1
ATOM 1682 N N . ASN A 1 210 ? 16.088 -9.246 3.229 1.00 71.88 210 ASN A N 1
ATOM 1683 C CA . ASN A 1 210 ? 16.369 -10.168 2.134 1.00 71.88 210 ASN A CA 1
ATOM 1684 C C . ASN A 1 210 ? 15.328 -10.098 1.008 1.00 71.88 210 ASN A C 1
ATOM 1686 O O . ASN A 1 210 ? 15.717 -10.159 -0.152 1.00 71.88 210 ASN A O 1
ATOM 1690 N N . ILE A 1 211 ? 14.037 -9.926 1.319 1.00 77.31 211 ILE A N 1
ATOM 1691 C CA . ILE A 1 211 ? 12.985 -9.801 0.295 1.00 77.31 211 ILE A CA 1
ATOM 1692 C C . ILE A 1 211 ? 13.184 -8.506 -0.490 1.00 77.31 211 ILE A C 1
ATOM 1694 O O . ILE A 1 211 ? 13.183 -8.521 -1.716 1.00 77.31 211 ILE A O 1
ATOM 1698 N N . ALA A 1 212 ? 13.436 -7.399 0.214 1.00 73.69 212 ALA A N 1
ATOM 1699 C CA . ALA A 1 212 ? 13.705 -6.111 -0.416 1.00 73.69 212 ALA A CA 1
ATOM 1700 C C . ALA A 1 212 ? 14.944 -6.168 -1.322 1.00 73.69 212 ALA A C 1
ATOM 1702 O O . ALA A 1 212 ? 14.910 -5.675 -2.447 1.00 73.69 212 ALA A O 1
ATOM 1703 N N . LYS A 1 213 ? 16.015 -6.822 -0.857 1.00 78.06 213 LYS A N 1
ATOM 1704 C CA . LYS A 1 213 ? 17.231 -7.017 -1.646 1.00 78.06 213 LYS A CA 1
ATOM 1705 C C . LYS A 1 213 ? 16.969 -7.857 -2.898 1.00 78.06 213 LYS A C 1
ATOM 1707 O O . LYS A 1 213 ? 17.308 -7.420 -3.987 1.00 78.06 213 LYS A O 1
ATOM 1712 N N . ASN A 1 214 ? 16.319 -9.011 -2.760 1.00 81.62 214 ASN A N 1
ATOM 1713 C CA . ASN A 1 214 ? 16.031 -9.893 -3.894 1.00 81.62 214 ASN A CA 1
ATOM 1714 C C . ASN A 1 214 ? 15.116 -9.220 -4.927 1.00 81.62 214 ASN A C 1
ATOM 1716 O O . ASN A 1 214 ? 15.332 -9.360 -6.128 1.00 81.62 214 ASN A O 1
ATOM 1720 N N . ALA A 1 215 ? 14.118 -8.463 -4.470 1.00 78.88 215 ALA A N 1
ATOM 1721 C CA . ALA A 1 215 ? 13.212 -7.746 -5.353 1.00 78.88 215 ALA A CA 1
ATOM 1722 C C . ALA A 1 215 ? 13.901 -6.563 -6.058 1.00 78.88 215 ALA A C 1
ATOM 1724 O O . ALA A 1 215 ? 13.681 -6.351 -7.251 1.00 78.88 215 ALA A O 1
ATOM 1725 N N . SER A 1 216 ? 14.790 -5.846 -5.356 1.00 80.69 216 SER A N 1
ATOM 1726 C CA . SER A 1 216 ? 15.684 -4.849 -5.960 1.00 80.69 216 SER A CA 1
ATOM 1727 C C . SER A 1 216 ? 16.571 -5.485 -7.030 1.00 80.69 216 SER A C 1
ATOM 1729 O O . SER A 1 216 ? 16.599 -5.014 -8.164 1.00 80.69 216 SER A O 1
ATOM 1731 N N . ASP A 1 217 ? 17.250 -6.585 -6.698 1.00 83.25 217 ASP A N 1
ATOM 1732 C CA . ASP A 1 217 ? 18.142 -7.301 -7.612 1.00 83.25 217 ASP A CA 1
ATOM 1733 C C . ASP A 1 217 ? 17.378 -7.803 -8.847 1.00 83.25 217 ASP A C 1
ATOM 1735 O O . ASP A 1 217 ? 17.874 -7.678 -9.968 1.00 83.25 217 ASP A O 1
ATOM 1739 N N . GLN A 1 218 ? 16.153 -8.315 -8.676 1.00 84.00 218 GLN A N 1
ATOM 1740 C CA . GLN A 1 218 ? 15.296 -8.747 -9.781 1.00 84.00 218 GLN A CA 1
ATOM 1741 C C . GLN A 1 218 ? 14.889 -7.576 -10.680 1.00 84.00 218 GLN A C 1
ATOM 1743 O O . GLN A 1 218 ? 14.967 -7.700 -11.900 1.00 84.00 218 GLN A O 1
ATOM 1748 N N . PHE A 1 219 ? 14.472 -6.449 -10.100 1.00 83.75 219 PHE A N 1
ATOM 1749 C CA . PHE A 1 219 ? 14.106 -5.255 -10.860 1.00 83.75 219 PHE A CA 1
ATOM 1750 C C . PHE A 1 219 ? 15.289 -4.723 -11.671 1.00 83.75 219 PHE A C 1
ATOM 1752 O O . PHE A 1 219 ? 15.176 -4.514 -12.878 1.00 83.75 219 PHE A O 1
ATOM 1759 N N . VAL A 1 220 ? 16.443 -4.565 -11.021 1.00 82.75 220 VAL A N 1
ATOM 1760 C CA . VAL A 1 220 ? 17.676 -4.086 -11.655 1.00 82.75 220 VAL A CA 1
ATOM 1761 C C . VAL A 1 220 ? 18.100 -5.040 -12.766 1.00 82.75 220 VAL A C 1
ATOM 1763 O O . VAL A 1 220 ? 18.379 -4.604 -13.879 1.00 82.75 220 VAL A O 1
ATOM 1766 N N . SER A 1 221 ? 18.089 -6.347 -12.496 1.00 83.81 221 SER A N 1
ATOM 1767 C CA . SER A 1 221 ? 18.426 -7.361 -13.497 1.00 83.81 221 SER A CA 1
ATOM 1768 C C . SER A 1 221 ? 17.452 -7.348 -14.671 1.00 83.81 221 SER A C 1
ATOM 1770 O O . SER A 1 221 ? 17.884 -7.510 -15.804 1.00 83.81 221 SER A O 1
ATOM 1772 N N . PHE A 1 222 ? 16.155 -7.131 -14.433 1.00 83.00 222 PHE A N 1
ATOM 1773 C CA . PHE A 1 222 ? 15.165 -7.043 -15.504 1.00 83.00 222 PHE A CA 1
ATOM 1774 C C . PHE A 1 222 ? 15.440 -5.854 -16.426 1.00 83.00 222 PHE A C 1
ATOM 1776 O O . PHE A 1 222 ? 15.496 -6.043 -17.637 1.00 83.00 222 PHE A O 1
ATOM 1783 N N . ILE A 1 223 ? 15.677 -4.659 -15.871 1.00 80.00 223 ILE A N 1
ATOM 1784 C CA . ILE A 1 223 ? 16.014 -3.474 -16.675 1.00 80.00 223 ILE A CA 1
ATOM 1785 C C . ILE A 1 223 ? 17.298 -3.713 -17.462 1.00 80.00 223 ILE A C 1
ATOM 1787 O O . ILE A 1 223 ? 17.315 -3.514 -18.672 1.00 80.00 223 ILE A O 1
ATOM 1791 N N . LEU A 1 224 ? 18.362 -4.166 -16.793 1.00 77.25 224 LEU A N 1
ATOM 1792 C CA . LEU A 1 224 ? 19.660 -4.359 -17.438 1.00 77.25 224 LEU A CA 1
ATOM 1793 C C . LEU A 1 224 ? 19.606 -5.434 -18.529 1.00 77.25 224 LEU A C 1
ATOM 1795 O O . LEU A 1 224 ? 20.157 -5.218 -19.601 1.00 77.25 224 LEU A O 1
ATOM 1799 N N . ASN A 1 225 ? 18.919 -6.556 -18.292 1.00 77.44 225 ASN A N 1
ATOM 1800 C CA . ASN A 1 225 ? 18.767 -7.610 -19.296 1.00 77.44 225 ASN A CA 1
ATOM 1801 C C . ASN A 1 225 ? 17.902 -7.156 -20.470 1.00 77.44 225 ASN A C 1
ATOM 1803 O O . ASN A 1 225 ? 18.236 -7.462 -21.604 1.00 77.44 225 ASN A O 1
ATOM 1807 N N . TRP A 1 226 ? 16.824 -6.407 -20.226 1.00 73.50 226 TRP A N 1
ATOM 1808 C CA . TRP A 1 226 ? 15.972 -5.910 -21.306 1.00 73.50 226 TRP A CA 1
ATOM 1809 C C . TRP A 1 226 ? 16.714 -4.904 -22.190 1.00 73.50 226 TRP A C 1
ATOM 1811 O O . TRP A 1 226 ? 16.693 -5.020 -23.412 1.00 73.50 226 TRP A O 1
ATOM 1821 N N . VAL A 1 227 ? 17.441 -3.969 -21.567 1.00 66.69 227 VAL A N 1
ATOM 1822 C CA . VAL A 1 227 ? 18.335 -3.041 -22.275 1.00 66.69 227 VAL A CA 1
ATOM 1823 C C . VAL A 1 227 ? 19.397 -3.812 -23.065 1.00 66.69 227 VAL A C 1
ATOM 1825 O O . VAL A 1 227 ? 19.707 -3.441 -24.192 1.00 66.69 227 VAL A O 1
ATOM 1828 N N . TRP A 1 228 ? 19.940 -4.899 -22.511 1.00 63.34 228 TRP A N 1
ATOM 1829 C CA . TRP A 1 228 ? 20.941 -5.718 -23.194 1.00 63.34 228 TRP A CA 1
ATOM 1830 C C . TRP A 1 228 ? 20.350 -6.480 -24.387 1.00 63.34 228 TRP A C 1
ATOM 1832 O O . TRP A 1 228 ? 20.880 -6.377 -25.488 1.00 63.34 228 TRP A O 1
ATOM 1842 N N . ASP A 1 229 ? 19.246 -7.203 -24.203 1.00 64.38 229 ASP A N 1
ATOM 1843 C CA . ASP A 1 229 ? 18.620 -8.031 -25.240 1.00 64.38 229 ASP A CA 1
ATOM 1844 C C . ASP A 1 229 ? 18.160 -7.200 -26.451 1.00 64.38 229 ASP A C 1
ATOM 1846 O O . ASP A 1 229 ? 18.329 -7.636 -27.592 1.00 64.38 229 ASP A O 1
ATOM 1850 N N . ASP A 1 230 ? 17.649 -5.985 -26.234 1.00 58.03 230 ASP A N 1
ATOM 1851 C CA . ASP A 1 230 ? 17.214 -5.101 -27.325 1.00 58.03 230 ASP A CA 1
ATOM 1852 C C . ASP A 1 230 ? 18.409 -4.453 -28.056 1.00 58.03 230 ASP A C 1
ATOM 1854 O O . ASP A 1 230 ? 18.410 -4.348 -29.285 1.00 58.03 230 ASP A O 1
ATOM 1858 N N . CYS A 1 231 ? 19.498 -4.141 -27.338 1.00 51.53 231 CYS A N 1
ATOM 1859 C CA . CYS A 1 231 ? 20.766 -3.710 -27.944 1.00 51.53 231 CYS A CA 1
ATOM 1860 C C . CYS A 1 231 ? 21.387 -4.776 -28.871 1.00 51.53 231 CYS A C 1
ATOM 1862 O O . CYS A 1 231 ? 22.092 -4.421 -29.815 1.00 51.53 231 CYS A O 1
ATOM 1864 N N . TRP A 1 232 ? 21.126 -6.070 -28.643 1.00 44.34 232 TRP A N 1
ATOM 1865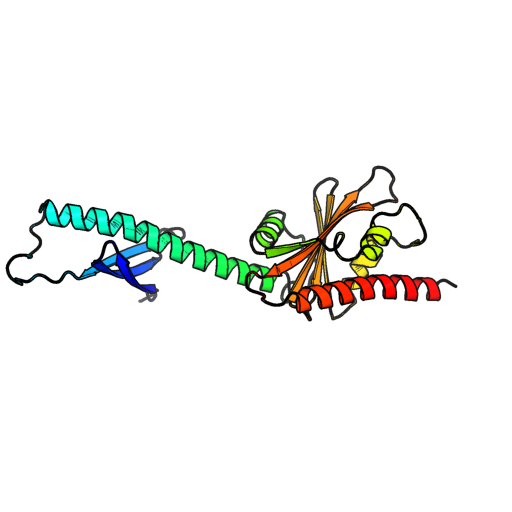 C CA . TRP A 1 232 ? 21.593 -7.155 -29.522 1.00 44.34 232 TRP A CA 1
ATOM 1866 C C . TRP A 1 232 ? 20.683 -7.416 -30.726 1.00 44.34 232 TRP A C 1
ATOM 1868 O O . TRP A 1 232 ? 21.166 -7.905 -31.744 1.00 44.34 232 TRP A O 1
ATOM 1878 N N . LEU A 1 233 ? 19.389 -7.097 -30.642 1.00 44.44 233 LEU A N 1
ATOM 1879 C CA . LEU A 1 233 ? 18.439 -7.261 -31.752 1.00 44.44 233 LEU A CA 1
ATOM 1880 C C . LEU A 1 233 ? 18.486 -6.105 -32.769 1.00 44.44 233 LEU A C 1
ATOM 1882 O O . LEU A 1 233 ? 17.905 -6.219 -33.849 1.00 44.44 233 LEU A O 1
ATOM 1886 N N . GLY A 1 234 ? 19.182 -5.013 -32.435 1.00 42.91 234 GLY A N 1
ATOM 1887 C CA . GLY A 1 234 ? 19.413 -3.853 -33.301 1.00 42.91 234 GLY A CA 1
ATOM 1888 C C . GLY A 1 234 ? 20.718 -3.865 -34.118 1.00 42.91 234 GLY A C 1
ATOM 1889 O O . GLY A 1 234 ? 20.987 -2.869 -34.794 1.00 42.91 234 GLY A O 1
ATOM 1890 N N . LEU A 1 235 ? 21.520 -4.941 -34.062 1.00 37.97 235 LEU A N 1
ATOM 1891 C CA . LEU A 1 235 ? 22.759 -5.135 -34.844 1.00 37.97 235 LEU A CA 1
ATOM 1892 C C . LEU A 1 235 ? 22.590 -6.160 -35.975 1.00 37.97 235 LEU A C 1
ATOM 1894 O O . LEU A 1 235 ? 22.112 -7.283 -35.704 1.00 37.97 235 LEU A O 1
#

Foldseek 3Di:
DDPPFPWDWPAWDQFPNWTKTKIWTQDPPDNPDIDIDIDTDDDDPDPPPPPPDPPPPVVVVVCVRCVVRVVVVVCVVVVVVVLVVLQVCLLVCVAPVPLDADADDPVSVVSLQVQFDKDFLVVVDVVVVCVQADPPPPQVDAVVVLQVVQSVDPQWDWYWYDDPQKIWIWIAGPVLSKIWIWIWGCDPPNRHTRTPTIMITHGPPDPDPPSVVVVSVVVVCSSVVVSVVVVVVVD

pLDDT: mean 73.74, std 13.1, range [32.56, 91.38]

Sequence (235 aa):
SGAGEKVFACGLLKIAGLSCQVFVAAHETIDSALEVFILCMTKGERVDTYVAVEGSLFAERICDVVLEYSMTAVEKVITAAASKMRNVHLWKRLGSEFATTFPLSEVLMDELRQCCHHIDMMDIEPRLQSLLTEETNEIQIPWDEIFKSFDRSPLFHCIRFDRGEEINWVVYSREYDIFIDIVSEQSSSMTQNHFRRVRLLLKENFGEQNIAKNASDQFVSFILNWVWDDCWLGL

Organism: NCBI:txid267567